Protein AF-A0AAD5SP44-F1 (afdb_monomer)

Solvent-accessible surface area (backbone atoms only — not comparable to full-atom values): 22388 Å² total; per-residue (Å²): 138,87,82,92,86,87,85,91,86,82,90,82,90,82,86,81,84,78,83,86,81,85,79,84,81,89,77,92,75,90,80,82,92,75,87,80,76,86,79,78,80,74,82,72,77,82,87,86,68,22,96,90,61,62,91,84,67,74,83,79,74,79,77,85,89,74,91,79,93,66,79,70,59,55,57,52,50,52,51,50,52,52,50,51,53,51,52,49,45,44,52,54,20,52,53,48,51,53,56,51,48,50,52,34,49,51,52,49,49,37,34,76,73,71,67,45,82,73,50,58,70,56,50,51,47,36,55,48,50,54,51,26,56,61,31,42,52,63,47,53,52,42,53,73,77,42,62,86,47,50,72,58,44,64,70,77,41,64,81,51,53,30,70,69,51,56,52,74,67,55,54,49,51,41,49,54,54,8,47,53,44,34,47,55,50,5,42,46,45,64,75,44,29,62,84,76,74,37,92,60,64,63,75,49,55,71,37,59,72,50,49,51,56,43,34,70,37,63,70,58,29,48,61,33,25,79,85,61,56,49,54,68,56,43,33,51,51,22,35,34,55,50,45,70,61,76,78,56,50,74,67,36,47,52,60,51,52,53,50,53,53,51,50,57,52,48,50,56,35,41,71,72,68,42,73,88,77,53,50,75,57,45,46,48,52,54,32,41,74,60,43,40,81,64,93,86,52,52,74,67,52,51,49,51,54,50,47,55,57,50,48,47,56,53,49,29,59,74,72,72,46,72,71,36,66,43,48,57,46,45,32,35,32,43,53,41,10,61,52,53,69,74,50,72,82,78,73,82,76,78,78,77,83,81,79,83,84,77,90,81,83,89,79,87,90,134

InterPro domains:
  IPR033122 LETM1-like, ribosome-binding domain [PF07766] (222-319)
  IPR033122 LETM1-like, ribosome-binding domain [PS51758] (148-352)
  IPR044202 LETM1/MDM38-like [PTHR14009] (66-351)

Foldseek 3Di:
DDDDDDDDDDDDDDDDDDDDDDDDDDDDDDDDDDDDDDDDDPDDDDPDAFLLDDDDLPVPPPDDDDDDDDDDVVVVVVVVVVVVSLVVLQVVLVVVLVVLVVVLVVLVCCCVPVVDDDALSSLSSNLLSVVQVVLVVVVVVCCVPPVPCVVVCVVPPVQSHRSSSDDPVRVVVLLVQLLVLLQVLLQCCQVCVVVLVHPDHLVLLLDLVSLQVQLVPPVSQVCLALVNDDLVRLLSVCSNLSHDRDDGSVVSSVRVVSLLVSLVVSLVNCVVVDPVPDDPNNLVVNCSSQSADDPPDDSVRSNVVVVSLSVSVVVCVVVVGDRHSSSSSSNRSNVSNVVSVVDDDPPPPPPDDDDDDDDDDDDDDD

Radius of gyration: 28.93 Å; Cα contacts (8 Å, |Δi|>4): 263; chains: 1; bounding box: 85×121×51 Å

pLDDT: mean 73.57, std 23.69, range [25.83, 95.81]

Secondary structure (DSSP, 8-state):
-----------------------PPPP----------------PPPS--BTTB-SSSGGGSSS-------TTHHHHHHHHHHHHHHHHHHHHHHHHHHHHHHHHHHHHHHHHHS-----HHHHHHHHHHHHHHHHHHHHHHHHHH-GGGHHHHHHH-GGGS-GGG--HHHHHHHHHHHHHHHHHHHHHHHH-GGGGT--S-GGGGG-HHHHHHHHHSHHHHHHTSTTT--HHHHHHHHHHTT----S-HHHHHHHHHHHHHHHHHHHHHHHHH-GGG--HHHHHHHHHHHT---SS--HHHHHHHHHHHHHHHHHHHHHT----HHHHHHHHHHHHHHHHHH-----------PPP--PPP-----

Nearest PDB structures (foldseek):
  3skq-assembly1_A  TM=6.709E-01  e=8.359E-04  Saccharomyces cerevisiae
  8hpo-assembly1_B  TM=1.261E-01  e=9.298E+00  Saccharomyces cerevisiae S288C
  7e40-assembly2_D  TM=1.391E-01  e=8.898E+00  Oryza sativa Japonica Group

Organism: NCBI:txid64517

Sequence (366 aa):
MPILRLPSRGVSSNTVVFPSLFLPKHNQLRLSPACITPIRHATSPPSGENPLARPGFSKLVKEGTSSDGTGTTSKISSYIEKAKATMKQYYDGAFLLKEEGKVAKNLKFKSDYEGYELTRKEYMLIERNKEDKRRLYPFFALLIILPESIPIVLLKAPGMIPSTMQSTADVEKRWAAARKTRLELGKQIVADPSKYGLHASPESFLKSSFLFSLSRDQSTAKNFSLDSLSSTQLKTINQYLGLWRFGPAGMLRKPLKNHLEVVRGDDKFLVREGIESLSLTDLRAACEARGITTAESSTEQLKADLQEWLDIGVQAKKEGVEVPEGLMLLTAAVRVGLRGGMAEPVKEEVSHPEEGQVAEPIAATA

Mean predicted aligned error: 14.64 Å

Structure (mmCIF, N/CA/C/O backbone):
data_AF-A0AAD5SP44-F1
#
_entry.id   AF-A0AAD5SP44-F1
#
loop_
_atom_site.group_PDB
_atom_site.id
_atom_site.type_symbol
_atom_site.label_atom_id
_atom_site.label_alt_id
_atom_site.label_comp_id
_atom_site.label_asym_id
_atom_site.label_entity_id
_atom_site.label_seq_id
_atom_site.pdbx_PDB_ins_code
_atom_site.Cartn_x
_atom_site.Cartn_y
_atom_site.Cartn_z
_atom_site.occupancy
_atom_site.B_iso_or_equiv
_atom_site.auth_seq_id
_atom_site.auth_comp_id
_atom_site.auth_asym_id
_atom_site.auth_atom_id
_atom_site.pdbx_PDB_model_num
ATOM 1 N N . MET A 1 1 ? 52.122 -48.164 5.356 1.00 37.34 1 MET A N 1
ATOM 2 C CA . MET A 1 1 ? 52.359 -48.246 6.818 1.00 37.34 1 MET A CA 1
ATOM 3 C C . MET A 1 1 ? 52.982 -46.934 7.271 1.00 37.34 1 MET A C 1
ATOM 5 O O . MET A 1 1 ? 53.724 -46.402 6.453 1.00 37.34 1 MET A O 1
ATOM 9 N N . PRO A 1 2 ? 52.738 -46.420 8.495 1.00 51.53 2 PRO A N 1
ATOM 10 C CA . PRO A 1 2 ? 52.149 -47.084 9.676 1.00 51.53 2 PRO A CA 1
ATOM 11 C C . PRO A 1 2 ? 50.948 -46.292 10.294 1.00 51.53 2 PRO A C 1
ATOM 13 O O . PRO A 1 2 ? 50.686 -45.192 9.835 1.00 51.53 2 PRO A O 1
ATOM 16 N N . ILE A 1 3 ? 50.148 -46.675 11.307 1.00 37.78 3 ILE A N 1
ATOM 17 C CA . ILE A 1 3 ? 49.823 -47.891 12.093 1.00 37.78 3 ILE A CA 1
ATOM 18 C C . ILE A 1 3 ? 48.681 -47.499 13.084 1.00 37.78 3 ILE A C 1
ATOM 20 O O . ILE A 1 3 ? 48.797 -46.456 13.714 1.00 37.78 3 ILE A O 1
ATOM 24 N N . LEU A 1 4 ? 47.657 -48.370 13.228 1.00 35.38 4 LEU A N 1
ATOM 25 C CA . LEU A 1 4 ? 46.791 -48.720 14.403 1.00 35.38 4 LEU A CA 1
ATOM 26 C C . LEU A 1 4 ? 46.001 -47.610 15.170 1.00 35.38 4 LEU A C 1
ATOM 28 O O . LEU A 1 4 ? 46.517 -46.535 15.414 1.00 35.38 4 LEU A O 1
ATOM 32 N N . ARG A 1 5 ? 44.753 -47.779 15.662 1.00 32.28 5 ARG A N 1
ATOM 33 C CA . ARG A 1 5 ? 44.121 -48.871 16.452 1.00 32.28 5 ARG A CA 1
ATOM 34 C C . ARG A 1 5 ? 42.565 -48.816 16.418 1.00 32.28 5 ARG A C 1
ATOM 36 O O . ARG A 1 5 ? 41.988 -47.737 16.448 1.00 32.28 5 ARG A O 1
ATOM 43 N N . LEU A 1 6 ? 41.918 -49.988 16.476 1.00 37.69 6 LEU A N 1
ATOM 44 C CA . LEU A 1 6 ? 40.527 -50.271 16.936 1.00 37.69 6 LEU A CA 1
ATOM 45 C C . LEU A 1 6 ? 40.506 -50.402 18.498 1.00 37.69 6 LEU A C 1
ATOM 47 O O . LEU A 1 6 ? 41.619 -50.540 19.017 1.00 37.69 6 LEU A O 1
ATOM 51 N N . PRO A 1 7 ? 39.379 -50.430 19.286 1.00 44.50 7 PRO A N 1
ATOM 52 C CA . PRO A 1 7 ? 38.121 -51.160 19.001 1.00 44.50 7 PRO A CA 1
ATOM 53 C C . PRO A 1 7 ? 36.758 -50.686 19.613 1.00 44.50 7 PRO A C 1
ATOM 55 O O . PRO A 1 7 ? 36.668 -49.886 20.535 1.00 44.50 7 PRO A O 1
ATOM 58 N N . SER A 1 8 ? 35.697 -51.308 19.072 1.00 35.88 8 SER A N 1
ATOM 59 C CA . SER A 1 8 ? 34.378 -51.736 19.608 1.00 35.88 8 SER A CA 1
ATOM 60 C C . SER A 1 8 ? 33.932 -51.432 21.058 1.00 35.88 8 SER A C 1
ATOM 62 O O . SER A 1 8 ? 34.565 -51.878 22.010 1.00 35.88 8 SER A O 1
ATOM 64 N N . ARG A 1 9 ? 32.697 -50.903 21.173 1.00 35.16 9 ARG A N 1
ATOM 65 C CA . ARG A 1 9 ? 31.585 -51.187 22.132 1.00 35.16 9 ARG A CA 1
ATOM 66 C C . ARG A 1 9 ? 30.331 -50.517 21.517 1.00 35.16 9 ARG A C 1
ATOM 68 O O . ARG A 1 9 ? 30.470 -49.418 21.008 1.00 35.16 9 ARG A O 1
ATOM 75 N N . GLY A 1 10 ? 29.101 -51.020 21.443 1.00 32.41 10 GLY A N 1
ATOM 76 C CA . GLY A 1 10 ? 28.395 -52.150 22.035 1.00 32.41 10 GLY A CA 1
ATOM 77 C C . GLY A 1 10 ? 26.957 -51.691 22.365 1.00 32.41 10 GLY A C 1
ATOM 78 O O . GLY A 1 10 ? 26.804 -50.832 23.219 1.00 32.41 10 GLY A O 1
ATOM 79 N N . VAL A 1 11 ? 25.955 -52.310 21.717 1.00 35.59 11 VAL A N 1
ATOM 80 C CA . VAL A 1 11 ? 24.557 -52.539 22.178 1.00 35.59 11 VAL A CA 1
ATOM 81 C C . VAL A 1 11 ? 23.571 -51.348 22.246 1.00 35.59 11 VAL A C 1
ATOM 83 O O . VAL A 1 11 ? 23.644 -50.513 23.135 1.00 35.59 11 VAL A O 1
ATOM 86 N N . SER A 1 12 ? 22.546 -51.335 21.379 1.00 34.50 12 SER A N 1
ATOM 87 C CA . SER A 1 12 ? 21.161 -51.746 21.718 1.00 34.50 12 SER A CA 1
ATOM 88 C C . SER A 1 12 ? 20.136 -51.218 20.707 1.00 34.50 12 SER A C 1
ATOM 90 O O . SER A 1 12 ? 20.097 -50.033 20.387 1.00 34.50 12 SER A O 1
ATOM 92 N N . SER A 1 13 ? 19.267 -52.120 20.265 1.00 40.53 13 SER A N 1
ATOM 93 C CA . SER A 1 13 ? 18.072 -51.906 19.453 1.00 40.53 13 SER A CA 1
ATOM 94 C C . SER A 1 13 ? 17.083 -50.913 20.073 1.00 40.53 13 SER A C 1
ATOM 96 O O . SER A 1 13 ? 16.891 -50.926 21.286 1.00 40.53 13 SER A O 1
ATOM 98 N N . ASN A 1 14 ? 16.404 -50.129 19.226 1.00 35.62 14 ASN A N 1
ATOM 99 C CA 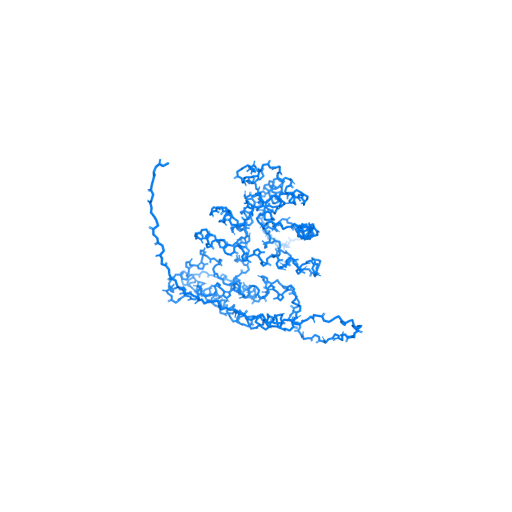. ASN A 1 14 ? 14.957 -49.888 19.308 1.00 35.62 14 ASN A CA 1
ATOM 100 C C . ASN A 1 14 ? 14.461 -49.175 18.041 1.00 35.62 14 ASN A C 1
ATOM 102 O O . ASN A 1 14 ? 14.505 -47.954 17.910 1.00 35.62 14 ASN A O 1
ATOM 106 N N . THR A 1 15 ? 13.978 -49.978 17.096 1.00 37.75 15 THR A N 1
ATOM 107 C CA . THR A 1 15 ? 13.208 -49.536 15.934 1.00 37.75 15 THR A CA 1
ATOM 108 C C . THR A 1 15 ? 11.759 -49.351 16.378 1.00 37.75 15 THR A C 1
ATOM 110 O O . THR A 1 15 ? 11.044 -50.330 16.572 1.00 37.75 15 THR A O 1
ATOM 113 N N . VAL A 1 16 ? 11.318 -48.105 16.556 1.00 39.31 16 VAL A N 1
ATOM 114 C CA . VAL A 1 16 ? 9.893 -47.794 16.736 1.00 39.31 16 VAL A CA 1
ATOM 115 C C . VAL A 1 16 ? 9.306 -47.482 15.366 1.00 39.31 16 VAL A C 1
ATOM 117 O O . VAL A 1 16 ? 9.530 -46.420 14.789 1.00 39.31 16 VAL A O 1
ATOM 120 N N . VAL A 1 17 ? 8.582 -48.465 14.841 1.00 37.62 17 VAL A N 1
ATOM 121 C CA . VAL A 1 17 ? 7.709 -48.358 13.673 1.00 37.62 17 VAL A CA 1
ATOM 122 C C . VAL A 1 17 ? 6.482 -47.542 14.085 1.00 37.62 17 VAL A C 1
ATOM 124 O O . VAL A 1 17 ? 5.715 -47.979 14.940 1.00 37.62 17 VAL A O 1
ATOM 127 N N . PHE A 1 18 ? 6.288 -46.363 13.491 1.00 35.69 18 PHE A N 1
ATOM 128 C CA . PHE A 1 18 ? 5.024 -45.629 13.596 1.00 35.69 18 PHE A CA 1
ATOM 129 C C . PHE A 1 18 ? 4.083 -46.051 12.454 1.00 35.69 18 PHE A C 1
ATOM 131 O O . PHE A 1 18 ? 4.506 -46.049 11.295 1.00 35.69 18 PHE A O 1
ATOM 138 N N . PRO A 1 19 ? 2.825 -46.426 12.750 1.00 33.94 19 PRO A N 1
ATOM 139 C CA . PRO A 1 19 ? 1.892 -46.942 11.760 1.00 33.94 19 PRO A CA 1
ATOM 140 C C . PRO A 1 19 ? 1.299 -45.827 10.891 1.00 33.94 19 PRO A C 1
ATOM 142 O O . PRO A 1 19 ? 0.823 -44.797 11.369 1.00 33.94 19 PRO A O 1
ATOM 145 N N . SER A 1 20 ? 1.300 -46.092 9.590 1.00 34.00 20 SER A N 1
ATOM 146 C CA . SER A 1 20 ? 0.630 -45.358 8.526 1.00 34.00 20 SER A CA 1
ATOM 147 C C . SER A 1 20 ? -0.892 -45.416 8.693 1.00 34.00 20 SER A C 1
ATOM 149 O O . SER A 1 20 ? -1.532 -46.428 8.405 1.00 34.00 20 SER A O 1
ATOM 151 N N . LEU A 1 21 ? -1.490 -44.305 9.129 1.00 34.94 21 LEU A N 1
ATOM 152 C CA . LEU A 1 21 ? -2.938 -44.120 9.091 1.00 34.94 21 LEU A CA 1
ATOM 153 C C . LEU A 1 21 ? -3.387 -43.738 7.676 1.00 34.94 21 LEU A C 1
ATOM 155 O O . LEU A 1 21 ? -3.136 -42.647 7.170 1.00 34.94 21 LEU A O 1
ATOM 159 N N . PHE A 1 22 ? -4.039 -44.724 7.069 1.00 31.59 22 PHE A N 1
ATOM 160 C CA . PHE A 1 22 ? -4.883 -44.705 5.882 1.00 31.59 22 PHE A CA 1
ATOM 161 C C . PHE A 1 22 ? -5.710 -43.413 5.717 1.00 31.59 22 PHE A C 1
ATOM 163 O O . PHE A 1 22 ? -6.574 -43.110 6.536 1.00 31.59 22 PHE A O 1
ATOM 170 N N . LEU A 1 23 ? -5.529 -42.728 4.586 1.00 37.31 23 LEU A N 1
ATOM 171 C CA . LEU A 1 23 ? -6.499 -41.787 4.015 1.00 37.31 23 LEU A CA 1
ATOM 172 C C . LEU A 1 23 ? -7.188 -42.475 2.820 1.00 37.31 23 LEU A C 1
ATOM 174 O O . LEU A 1 23 ? -6.489 -42.934 1.910 1.00 37.31 23 LEU A O 1
ATOM 178 N N . PRO A 1 24 ? -8.529 -42.605 2.803 1.00 36.19 24 PRO A N 1
ATOM 179 C CA . PRO A 1 24 ? -9.237 -43.297 1.735 1.00 36.19 24 PRO A CA 1
ATOM 180 C C . PRO A 1 24 ? -9.433 -42.422 0.489 1.00 36.19 24 PRO A C 1
ATOM 182 O O . PRO A 1 24 ? -9.570 -41.203 0.540 1.00 36.19 24 PRO A O 1
ATOM 185 N N . LYS A 1 25 ? -9.446 -43.125 -0.645 1.00 33.31 25 LYS A N 1
ATOM 186 C CA . LYS A 1 25 ? -9.539 -42.658 -2.030 1.00 33.31 25 LYS A CA 1
ATOM 187 C C . LYS A 1 25 ? -10.771 -41.780 -2.289 1.00 33.31 25 LYS A C 1
ATOM 189 O O . LYS A 1 25 ? -11.890 -42.161 -1.954 1.00 33.31 25 LYS A O 1
ATOM 194 N N . HIS A 1 26 ? -10.563 -40.667 -2.995 1.00 36.56 26 HIS A N 1
ATOM 195 C CA . HIS A 1 26 ? -11.632 -39.881 -3.609 1.00 36.56 26 HIS A CA 1
ATOM 196 C C . HIS A 1 26 ? -12.367 -40.716 -4.664 1.00 36.56 26 HIS A C 1
ATOM 198 O O . HIS A 1 26 ? -11.784 -41.136 -5.664 1.00 36.56 26 HIS A O 1
ATOM 204 N N . ASN A 1 27 ? -13.656 -40.943 -4.416 1.00 33.41 27 ASN A N 1
ATOM 205 C CA . ASN A 1 27 ? -14.591 -41.532 -5.357 1.00 33.41 27 ASN A CA 1
ATOM 206 C C . ASN A 1 27 ? -15.193 -40.418 -6.224 1.00 33.41 27 ASN A C 1
ATOM 208 O O . ASN A 1 27 ? -15.677 -39.408 -5.712 1.00 33.41 27 ASN A O 1
ATOM 212 N N . GLN A 1 28 ? -15.127 -40.606 -7.538 1.00 40.31 28 GLN A N 1
ATOM 213 C CA . GLN A 1 28 ? -15.730 -39.743 -8.546 1.00 40.31 28 GLN A CA 1
ATOM 214 C C . GLN A 1 28 ? -17.248 -39.949 -8.544 1.00 40.31 28 GLN A C 1
ATOM 216 O O . GLN A 1 28 ? -17.720 -41.019 -8.919 1.00 40.31 28 GLN A O 1
ATOM 221 N N . LEU A 1 29 ? -18.015 -38.918 -8.192 1.00 31.47 29 LEU A N 1
ATOM 222 C CA . LEU A 1 29 ? -19.441 -38.846 -8.509 1.00 31.47 29 LEU A CA 1
ATOM 223 C C . LEU A 1 29 ? -19.744 -37.484 -9.137 1.00 31.47 29 LEU A C 1
ATOM 225 O O . LEU A 1 29 ? -19.805 -36.458 -8.464 1.00 31.47 29 LEU A O 1
ATOM 229 N N . ARG A 1 30 ? -19.934 -37.503 -10.461 1.00 33.75 30 ARG A N 1
ATOM 230 C CA . ARG A 1 30 ? -20.698 -36.485 -11.188 1.00 33.75 30 ARG A CA 1
ATOM 231 C C . ARG A 1 30 ? -22.150 -36.562 -10.729 1.00 33.75 30 ARG A C 1
ATOM 233 O O . ARG A 1 30 ? -22.711 -37.644 -10.836 1.00 33.75 30 ARG A O 1
ATOM 240 N N . LEU A 1 31 ? -22.768 -35.436 -10.373 1.00 30.53 31 LEU A N 1
ATOM 241 C CA . LEU A 1 31 ? -24.205 -35.196 -10.550 1.00 30.53 31 LEU A CA 1
ATOM 242 C C . LEU A 1 31 ? -24.461 -33.696 -10.811 1.00 30.53 31 LEU A C 1
ATOM 244 O O . LEU A 1 31 ? -23.726 -32.831 -10.346 1.00 30.53 31 LEU A O 1
ATOM 248 N N . SER A 1 32 ? -25.466 -33.469 -11.655 1.00 27.16 32 SER A N 1
ATOM 249 C CA . SER A 1 32 ? -25.836 -32.285 -12.451 1.00 27.16 32 SER A CA 1
ATOM 250 C C . SER A 1 32 ? -26.440 -31.099 -11.653 1.00 27.16 32 SER A C 1
ATOM 252 O O . SER A 1 32 ? -26.619 -31.217 -10.442 1.00 27.16 32 SER A O 1
ATOM 254 N N . PRO A 1 33 ? -26.765 -29.953 -12.300 1.00 38.34 33 PRO A N 1
ATOM 255 C CA . PRO A 1 33 ? -26.969 -28.668 -11.640 1.00 38.34 33 PRO A CA 1
ATOM 256 C C . PRO A 1 33 ? -28.368 -28.557 -11.025 1.00 38.34 33 PRO A C 1
ATOM 258 O O . PRO A 1 33 ? -29.376 -28.668 -11.720 1.00 38.34 33 PRO A O 1
ATOM 261 N N . ALA A 1 34 ? -28.429 -28.271 -9.727 1.00 25.83 34 ALA A N 1
ATOM 262 C CA . ALA A 1 34 ? -29.662 -27.913 -9.042 1.00 25.83 34 ALA A CA 1
ATOM 263 C C . ALA A 1 34 ? -29.568 -26.468 -8.538 1.00 25.83 34 ALA A C 1
ATOM 265 O O . ALA A 1 34 ? -28.842 -26.161 -7.598 1.00 25.83 34 ALA A O 1
ATOM 266 N N . CYS A 1 35 ? -30.284 -25.601 -9.254 1.00 29.69 35 CYS A N 1
ATOM 267 C CA . CYS A 1 35 ? -30.943 -24.371 -8.818 1.00 29.69 35 CYS A CA 1
ATOM 268 C C . CYS A 1 35 ? -30.523 -23.822 -7.437 1.00 29.69 35 CYS A C 1
ATOM 270 O O . CYS A 1 35 ? -31.087 -24.199 -6.411 1.00 29.69 35 CYS A O 1
ATOM 272 N N . ILE A 1 36 ? -29.587 -22.869 -7.422 1.00 30.78 36 ILE A N 1
ATOM 273 C CA . ILE A 1 36 ? -29.416 -21.958 -6.286 1.00 30.78 36 ILE A CA 1
ATOM 274 C C . ILE A 1 36 ? -30.269 -20.726 -6.584 1.00 30.78 36 ILE A C 1
ATOM 276 O O . ILE A 1 36 ? -29.932 -19.892 -7.423 1.00 30.78 36 ILE A O 1
ATOM 280 N N . THR A 1 37 ? -31.412 -20.636 -5.915 1.00 26.98 37 THR A N 1
ATOM 281 C CA . THR A 1 37 ? -32.231 -19.422 -5.850 1.00 26.98 37 THR A CA 1
ATOM 282 C C . THR A 1 37 ? -31.440 -18.277 -5.206 1.00 26.98 37 THR A C 1
ATOM 284 O O . THR A 1 37 ? -30.795 -18.508 -4.178 1.00 26.98 37 THR A O 1
ATOM 287 N N . PRO A 1 38 ? -31.519 -17.035 -5.718 1.00 29.97 38 PRO A N 1
ATOM 288 C CA . PRO A 1 38 ? -30.890 -15.894 -5.072 1.00 29.97 38 PRO A CA 1
ATOM 289 C C . PRO A 1 38 ? -31.684 -15.541 -3.810 1.00 29.97 38 PRO A C 1
ATOM 291 O O . PRO A 1 38 ? -32.845 -15.129 -3.876 1.00 29.97 38 PRO A O 1
ATOM 294 N N . ILE A 1 39 ? -31.072 -15.715 -2.639 1.00 30.48 39 ILE A N 1
ATOM 295 C CA . ILE A 1 39 ? -31.650 -15.223 -1.389 1.00 30.48 39 ILE A CA 1
ATOM 296 C C . ILE A 1 39 ? -31.531 -13.698 -1.382 1.00 30.48 39 ILE A C 1
ATOM 298 O O . ILE A 1 39 ? -30.452 -13.131 -1.547 1.00 30.48 39 ILE A O 1
ATOM 302 N N . ARG A 1 40 ? -32.693 -13.060 -1.210 1.00 25.97 40 ARG A N 1
ATOM 303 C CA . ARG A 1 40 ? -32.902 -11.616 -1.114 1.00 25.97 40 ARG A CA 1
ATOM 304 C C . ARG A 1 40 ? -31.901 -10.959 -0.167 1.00 25.97 40 ARG A C 1
ATOM 306 O O . ARG A 1 40 ? -31.740 -11.371 0.978 1.00 25.97 40 ARG A O 1
ATOM 313 N N . HIS A 1 41 ? -31.316 -9.888 -0.687 1.00 29.00 41 HIS A N 1
ATOM 314 C CA . HIS A 1 41 ? -30.523 -8.863 -0.027 1.00 29.00 41 HIS A CA 1
ATOM 315 C C . HIS A 1 41 ? -30.828 -8.697 1.469 1.00 29.00 41 HIS A C 1
ATOM 317 O O . HIS A 1 41 ? -31.841 -8.114 1.854 1.00 29.00 41 HIS A O 1
ATOM 323 N N . ALA A 1 42 ? -29.884 -9.123 2.310 1.00 26.45 42 ALA A N 1
ATOM 324 C CA . ALA A 1 42 ? -29.640 -8.412 3.552 1.00 26.45 42 ALA A CA 1
ATOM 325 C C . ALA A 1 42 ? -29.173 -7.007 3.155 1.00 26.45 42 ALA A C 1
ATOM 327 O O . ALA A 1 42 ? -28.234 -6.862 2.371 1.00 26.45 42 ALA A O 1
ATOM 328 N N . THR A 1 43 ? -29.894 -5.995 3.628 1.00 27.00 43 THR A N 1
ATOM 329 C CA . THR A 1 43 ? -29.641 -4.567 3.421 1.00 27.00 43 THR A CA 1
ATOM 330 C C . THR A 1 43 ? -28.151 -4.256 3.397 1.00 27.00 43 THR A C 1
ATOM 332 O O . THR A 1 43 ? -27.463 -4.317 4.416 1.00 27.00 43 THR A O 1
ATOM 335 N N . SER A 1 44 ? -27.671 -3.923 2.202 1.00 26.61 44 SER A N 1
ATOM 336 C CA . SER A 1 44 ? -26.362 -3.338 1.979 1.00 26.61 44 SER A CA 1
ATOM 337 C C . SER A 1 44 ? -26.241 -2.050 2.800 1.00 26.61 44 SER A C 1
ATOM 339 O O . SER A 1 44 ? -27.148 -1.214 2.719 1.00 26.61 44 SER A O 1
ATOM 341 N N . PRO A 1 45 ? -25.138 -1.817 3.531 1.00 30.75 45 PRO A N 1
ATOM 342 C CA . PRO A 1 45 ? -24.805 -0.461 3.945 1.00 30.75 45 PRO A CA 1
ATOM 343 C C . PRO A 1 45 ? -24.610 0.398 2.677 1.00 30.75 45 PRO A C 1
ATOM 345 O O . PRO A 1 45 ? -24.184 -0.134 1.644 1.00 30.75 45 PRO A O 1
ATOM 348 N N . PRO A 1 46 ? -24.962 1.694 2.710 1.00 27.58 46 PRO A N 1
ATOM 349 C CA . PRO A 1 46 ? -25.189 2.500 1.515 1.00 27.58 46 PRO A CA 1
ATOM 350 C C . PRO A 1 46 ? -24.011 2.467 0.536 1.00 27.58 46 PRO A C 1
ATOM 352 O O . PRO A 1 46 ? -22.842 2.656 0.879 1.00 27.58 46 PRO A O 1
ATOM 355 N N . SER A 1 47 ? -24.341 2.206 -0.725 1.00 34.09 47 SER A N 1
ATOM 356 C CA . SER A 1 47 ? -23.487 2.400 -1.890 1.00 34.09 47 SER A CA 1
ATOM 357 C C . SER A 1 47 ? -23.006 3.852 -1.962 1.00 34.09 47 SER A C 1
ATOM 359 O O . SER A 1 47 ? -23.834 4.755 -1.895 1.00 34.09 47 SER A O 1
ATOM 361 N N . GLY A 1 48 ? -21.700 4.082 -2.160 1.00 28.48 48 GLY A N 1
ATOM 362 C CA . GLY A 1 48 ? -21.237 5.399 -2.622 1.00 28.48 48 GLY A CA 1
ATOM 363 C C . GLY A 1 48 ? -19.892 5.940 -2.139 1.00 28.48 48 GLY A C 1
ATOM 364 O O . GLY A 1 48 ? -19.563 7.057 -2.507 1.00 28.48 48 GLY A O 1
ATOM 365 N N . GLU A 1 49 ? -19.114 5.246 -1.308 1.00 27.08 49 GLU A N 1
ATOM 366 C CA . GLU A 1 49 ? -18.006 5.927 -0.619 1.00 27.08 49 GLU A CA 1
ATOM 367 C C . GLU A 1 49 ? -16.695 5.082 -0.556 1.00 27.08 49 GLU A C 1
ATOM 369 O O . GLU A 1 49 ? -16.685 3.871 -0.789 1.00 27.08 49 GLU A O 1
ATOM 374 N N . ASN A 1 50 ? -15.554 5.703 -0.268 1.00 37.78 50 ASN A N 1
ATOM 375 C CA . ASN A 1 50 ? -14.207 5.116 -0.368 1.00 37.78 50 ASN A CA 1
ATOM 376 C C . ASN A 1 50 ? -13.865 4.134 0.781 1.00 37.78 50 ASN A C 1
ATOM 378 O O . ASN A 1 50 ? -13.950 4.556 1.930 1.00 37.78 50 ASN A O 1
ATOM 382 N N . PRO A 1 51 ? -13.366 2.895 0.579 1.00 40.59 51 PRO A N 1
ATOM 383 C CA . PRO A 1 51 ? -12.891 2.047 1.677 1.00 40.59 51 PRO A CA 1
ATOM 384 C C . PRO A 1 51 ? -11.666 2.625 2.415 1.00 40.59 51 PRO A C 1
ATOM 386 O O . PRO A 1 51 ? -11.305 2.111 3.469 1.00 40.59 51 PRO A O 1
ATOM 389 N N . LEU A 1 52 ? -11.054 3.708 1.924 1.00 39.66 52 LEU A N 1
ATOM 390 C CA . LEU A 1 52 ? -10.045 4.494 2.649 1.00 39.66 52 LEU A CA 1
ATOM 391 C C . LEU A 1 52 ? -10.537 5.873 3.129 1.00 39.66 52 LEU A C 1
ATOM 393 O O . LEU A 1 52 ? -9.799 6.562 3.822 1.00 39.66 52 LEU A O 1
ATOM 397 N N . ALA A 1 53 ? -11.765 6.281 2.795 1.00 41.69 53 ALA A N 1
ATOM 398 C CA . ALA A 1 53 ? -12.366 7.546 3.235 1.00 41.69 53 ALA A CA 1
ATOM 399 C C . ALA A 1 53 ? -13.896 7.554 3.009 1.00 41.69 53 ALA A C 1
ATOM 401 O O . ALA A 1 53 ? -14.384 8.143 2.041 1.00 41.69 53 ALA A O 1
ATOM 402 N N . ARG A 1 54 ? -14.683 6.892 3.865 1.00 41.31 54 ARG A N 1
ATOM 403 C CA . ARG A 1 54 ? -16.150 7.067 3.851 1.00 41.31 54 ARG A CA 1
ATOM 404 C C . ARG A 1 54 ? -16.575 8.222 4.779 1.00 41.31 54 ARG A C 1
ATOM 406 O O . ARG A 1 54 ? -15.875 8.500 5.751 1.00 41.31 54 ARG A O 1
ATOM 413 N N . PRO A 1 55 ? -17.660 8.946 4.454 1.00 33.50 55 PRO A N 1
ATOM 414 C CA . PRO A 1 55 ? -18.025 10.268 4.912 1.00 33.50 55 PRO A CA 1
ATOM 415 C C . PRO A 1 55 ? -18.763 10.166 6.235 1.00 33.50 55 PRO A C 1
ATOM 417 O O . PRO A 1 55 ? -19.723 9.425 6.412 1.00 33.50 55 PRO A O 1
ATOM 420 N N . GLY A 1 56 ? -18.308 10.983 7.165 1.00 32.25 56 GLY A N 1
ATOM 421 C CA . GLY A 1 56 ? -18.947 11.115 8.464 1.00 32.25 56 GLY A CA 1
ATOM 422 C C . GLY A 1 56 ? -18.277 12.119 9.385 1.00 32.25 56 GLY A C 1
ATOM 423 O O . GLY A 1 56 ? -18.733 12.273 10.506 1.00 32.25 56 GLY A O 1
ATOM 424 N N . PHE A 1 57 ? -17.227 12.819 8.940 1.00 39.41 57 PHE 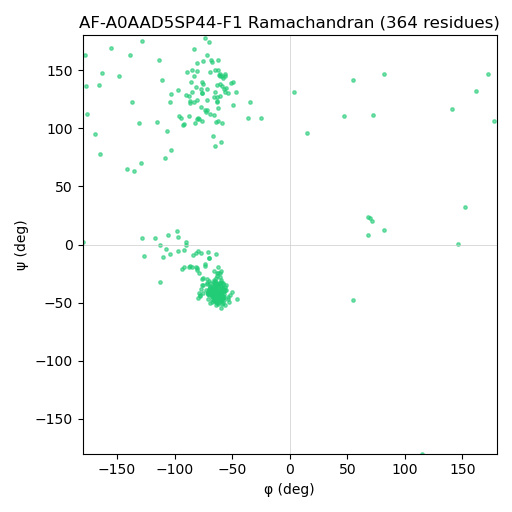A N 1
ATOM 425 C CA . PHE A 1 57 ? -16.566 13.835 9.767 1.00 39.41 57 PHE A CA 1
ATOM 426 C C . PHE A 1 57 ? -16.426 15.211 9.106 1.00 39.41 57 PHE A C 1
ATOM 428 O O . PHE A 1 57 ? -16.121 16.187 9.783 1.00 39.41 57 PHE A O 1
ATOM 435 N N . SER A 1 58 ? -16.711 15.340 7.804 1.00 33.88 58 SER A N 1
ATOM 436 C CA . SER A 1 58 ? -16.633 16.630 7.100 1.00 33.88 58 SER A CA 1
ATOM 437 C C . SER A 1 58 ? -17.778 17.592 7.440 1.00 33.88 58 SER A C 1
ATOM 439 O O . SER A 1 58 ? -17.647 18.790 7.203 1.00 33.88 58 SER A O 1
ATOM 441 N N . LYS A 1 59 ? -18.885 17.108 8.025 1.00 29.09 59 LYS A N 1
ATOM 442 C CA . LYS A 1 59 ? -20.036 17.957 8.381 1.00 29.09 59 LYS A CA 1
ATOM 443 C C . LYS A 1 59 ? -19.844 18.811 9.641 1.00 29.09 59 LYS A C 1
ATOM 445 O O . LYS A 1 59 ? -20.683 19.660 9.885 1.00 29.09 59 LYS A O 1
ATOM 450 N N . LEU A 1 60 ? -18.759 18.647 10.404 1.00 34.16 60 LEU A N 1
ATOM 451 C CA . LEU A 1 60 ? -18.519 19.438 11.625 1.00 34.16 60 LEU A CA 1
ATOM 452 C C . LEU A 1 60 ? -17.437 20.523 11.484 1.00 34.16 60 LEU A C 1
ATOM 454 O O . LEU A 1 60 ? -17.067 21.133 12.479 1.00 34.16 60 LEU A O 1
ATOM 458 N N . VAL A 1 61 ? -16.926 20.784 10.274 1.00 37.84 61 VAL A N 1
ATOM 459 C CA . VAL A 1 61 ? -15.873 21.804 10.048 1.00 37.84 61 VAL A CA 1
ATOM 460 C C . VAL A 1 61 ? -16.366 23.004 9.221 1.00 37.84 61 VAL A C 1
ATOM 462 O O . VAL A 1 61 ? -15.634 23.968 9.028 1.00 37.84 61 VAL A O 1
ATOM 465 N N . LYS A 1 62 ? -17.632 23.016 8.786 1.00 31.27 62 LYS A N 1
ATOM 466 C CA . LYS A 1 62 ? -18.266 24.200 8.186 1.00 31.27 62 LYS A CA 1
ATOM 467 C C . LYS A 1 62 ? -19.290 24.802 9.140 1.00 31.27 62 LYS A C 1
ATOM 469 O O . LYS A 1 62 ? -20.476 24.625 8.929 1.00 31.27 62 LYS A O 1
ATOM 474 N N . GLU A 1 63 ? -18.810 25.473 10.176 1.00 33.44 63 GLU A N 1
ATOM 475 C CA . GLU A 1 63 ? -19.474 26.619 10.812 1.00 33.44 63 GLU A CA 1
ATOM 476 C C . GLU A 1 63 ? -18.531 27.147 11.894 1.00 33.44 63 GLU A C 1
ATOM 478 O O . GLU A 1 63 ? -18.207 26.450 12.852 1.00 33.44 63 GLU A O 1
ATOM 483 N N . GLY A 1 64 ? -18.000 28.351 11.683 1.00 32.25 64 GLY A N 1
ATOM 484 C CA . GLY A 1 64 ? -17.048 28.960 12.610 1.00 32.25 64 GLY A CA 1
ATOM 485 C C . GLY A 1 64 ? -16.062 29.944 11.986 1.00 32.25 64 GLY A C 1
ATOM 486 O O . GLY A 1 64 ? -14.932 30.037 12.452 1.00 32.25 64 GLY A O 1
ATOM 487 N N . THR A 1 65 ? -16.447 30.674 10.938 1.00 35.16 65 THR A N 1
ATOM 488 C CA . THR A 1 65 ? -15.807 31.956 10.618 1.00 35.16 65 THR A CA 1
ATOM 489 C C . THR A 1 65 ? -16.770 33.067 10.995 1.00 35.16 65 THR A C 1
ATOM 491 O O . THR A 1 65 ? -17.691 33.400 10.256 1.00 35.16 65 THR A O 1
ATOM 494 N N . SER A 1 66 ? -16.555 33.630 12.176 1.00 31.02 66 SER A N 1
ATOM 495 C CA . SER A 1 66 ? -16.970 34.988 12.503 1.00 31.02 66 SER A CA 1
ATOM 496 C C . SER A 1 66 ? -15.819 35.630 13.268 1.00 31.02 66 SER A C 1
ATOM 498 O O . SER A 1 66 ? -15.318 35.084 14.251 1.00 31.02 66 SER A O 1
ATOM 500 N N . SER A 1 67 ? -15.349 36.740 12.714 1.00 38.09 67 SER A N 1
ATOM 501 C CA . SER A 1 67 ? -14.465 37.724 13.330 1.00 38.09 67 SER A CA 1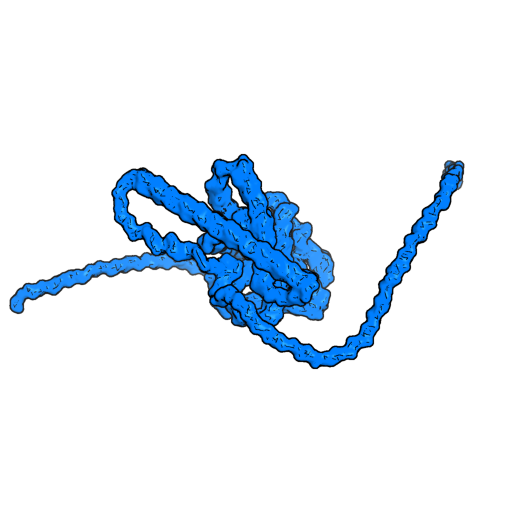
ATOM 502 C C . SER A 1 67 ? -15.010 38.172 14.689 1.00 38.09 67 SER A C 1
ATOM 504 O O . SER A 1 67 ? -16.209 38.395 14.804 1.00 38.09 67 SER A O 1
ATOM 506 N N . ASP A 1 68 ? -14.167 38.337 15.708 1.00 35.16 68 ASP A N 1
ATOM 507 C CA . ASP A 1 68 ? -13.599 39.651 16.044 1.00 35.16 68 ASP A CA 1
ATOM 508 C C . ASP A 1 68 ? -12.614 39.562 17.228 1.00 35.16 68 ASP A C 1
ATOM 510 O O . ASP A 1 68 ? -12.541 38.557 17.939 1.00 35.16 68 ASP A O 1
ATOM 514 N N . GLY A 1 69 ? -11.785 40.593 17.386 1.00 45.72 69 GLY A N 1
ATOM 515 C CA . GLY A 1 69 ? -10.622 40.613 18.276 1.00 45.72 69 GLY A CA 1
ATOM 516 C C . GLY A 1 69 ? -10.889 40.502 19.787 1.00 45.72 69 GLY A C 1
ATOM 517 O O . GLY A 1 69 ? -11.899 40.952 20.311 1.00 45.72 69 GLY A O 1
ATOM 518 N N . THR A 1 70 ? -9.921 39.914 20.504 1.00 38.81 70 THR A N 1
ATOM 519 C CA . THR A 1 70 ? -9.300 40.371 21.775 1.00 38.81 70 THR A CA 1
ATOM 520 C C . THR A 1 70 ? -8.373 39.269 22.322 1.00 38.81 70 THR A C 1
ATOM 522 O O . THR A 1 70 ? -8.536 38.079 22.051 1.00 38.81 70 THR A O 1
ATOM 525 N N . GLY A 1 71 ? -7.291 39.694 22.980 1.00 47.59 71 GLY A N 1
ATOM 526 C CA . GLY A 1 71 ? -6.047 38.944 23.172 1.00 47.59 71 GLY A CA 1
ATOM 527 C C . GLY A 1 71 ? -6.131 37.632 23.956 1.00 47.59 71 GLY A C 1
ATOM 528 O O . GLY A 1 71 ? -6.931 37.486 24.864 1.00 47.59 71 GLY A O 1
ATOM 529 N N . THR A 1 72 ? -5.225 36.710 23.605 1.00 60.31 72 THR A N 1
ATOM 530 C CA . THR A 1 72 ? -4.789 35.478 24.309 1.00 60.31 72 THR A CA 1
ATOM 531 C C . THR A 1 72 ? -5.872 34.456 24.708 1.00 60.31 72 THR A C 1
ATOM 533 O O . THR A 1 72 ? -5.725 33.281 24.377 1.00 60.31 72 THR A O 1
ATOM 536 N N . THR A 1 73 ? -6.980 34.863 25.325 1.00 58.38 73 THR A N 1
ATOM 537 C CA . THR A 1 73 ? -8.128 34.028 25.719 1.00 58.38 73 THR A CA 1
ATOM 538 C C . THR A 1 73 ? -8.870 33.449 24.510 1.00 58.38 73 THR A C 1
ATOM 540 O O . THR A 1 73 ? -9.180 32.259 24.507 1.00 58.38 73 THR A O 1
ATOM 543 N N . SER A 1 74 ? -9.051 34.229 23.437 1.00 70.19 74 SER A N 1
ATOM 544 C CA . SER A 1 74 ? -9.652 33.765 22.172 1.00 70.19 74 SER A CA 1
ATOM 545 C C . SER A 1 74 ? -8.800 32.683 21.485 1.00 70.19 74 SER A C 1
ATOM 547 O O . SER A 1 74 ? -9.308 31.653 21.036 1.00 70.19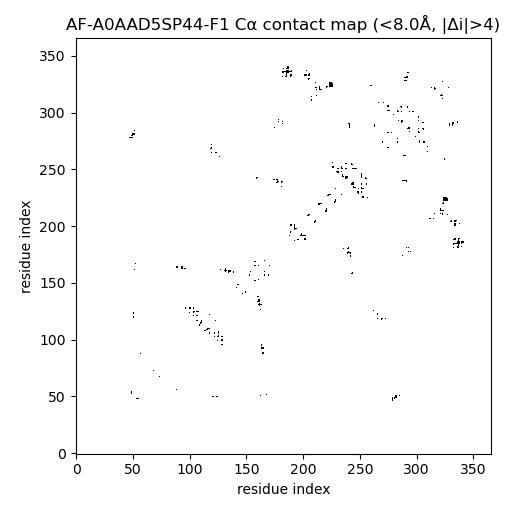 74 SER A O 1
ATOM 549 N N . LYS A 1 75 ? -7.465 32.830 21.512 1.00 81.19 75 LYS A N 1
ATOM 550 C CA . LYS A 1 75 ? -6.543 31.808 20.988 1.00 81.19 75 LYS A CA 1
ATOM 551 C C . LYS A 1 75 ? -6.620 30.524 21.815 1.00 81.19 75 LYS A C 1
ATOM 553 O O . LYS A 1 75 ? -6.780 29.458 21.227 1.00 81.19 75 LYS A O 1
ATOM 558 N N . ILE A 1 76 ? -6.565 30.612 23.148 1.00 80.81 76 ILE A N 1
ATOM 559 C CA . ILE A 1 76 ? -6.675 29.446 24.047 1.00 80.81 76 ILE A CA 1
ATOM 560 C C . ILE A 1 76 ? -8.011 28.719 23.839 1.00 80.81 76 ILE A C 1
ATOM 562 O O . ILE A 1 76 ? -8.012 27.501 23.681 1.00 80.81 76 ILE A O 1
ATOM 566 N N . SER A 1 77 ? -9.126 29.452 23.748 1.00 85.50 77 SER A N 1
ATOM 567 C CA . SER A 1 77 ? -10.442 28.880 23.441 1.00 85.50 77 SER A CA 1
ATOM 568 C C . SER A 1 77 ? -10.436 28.145 22.096 1.00 85.50 77 SER A C 1
ATOM 570 O O . SER A 1 77 ? -10.831 26.982 22.035 1.00 85.50 77 SER A O 1
ATOM 572 N N . SER A 1 78 ? -9.860 28.739 21.044 1.00 87.62 78 SER A N 1
ATOM 573 C CA . SER A 1 78 ? -9.748 28.081 19.735 1.00 87.62 78 SER A CA 1
ATOM 574 C C . SER A 1 78 ? -8.902 26.795 19.762 1.00 87.62 78 SER A C 1
ATOM 576 O O . SER A 1 78 ? -9.210 25.838 19.050 1.00 87.62 78 SER A O 1
ATOM 578 N N . TYR A 1 79 ? -7.851 26.733 20.593 1.00 83.50 79 TYR A N 1
ATOM 579 C CA . TYR A 1 79 ? -7.050 25.518 20.781 1.00 83.50 79 TYR A CA 1
ATOM 580 C C . TYR A 1 79 ? -7.817 24.445 21.557 1.00 83.50 79 TYR A C 1
ATOM 582 O O . TYR A 1 79 ? -7.745 23.274 21.190 1.00 83.50 79 TYR A O 1
ATOM 590 N N . ILE A 1 80 ? -8.574 24.834 22.586 1.00 84.75 80 ILE A N 1
ATOM 591 C CA . ILE A 1 80 ? -9.430 23.923 23.354 1.00 84.75 80 ILE A CA 1
ATOM 592 C C . ILE A 1 80 ? -10.517 23.328 22.455 1.00 84.75 80 ILE A C 1
ATOM 594 O O . ILE A 1 80 ? -10.735 22.119 22.494 1.00 84.75 80 ILE A O 1
ATOM 598 N N . GLU A 1 81 ? -11.154 24.130 21.601 1.00 87.38 81 GLU A N 1
ATOM 599 C CA . GLU A 1 81 ? -12.171 23.634 20.666 1.00 87.38 81 GLU A CA 1
ATOM 600 C C . GLU A 1 81 ? -11.574 22.677 19.623 1.00 87.38 81 GLU A C 1
ATOM 602 O O . GLU A 1 81 ? -12.114 21.593 19.392 1.00 87.38 81 GLU A O 1
ATOM 607 N N . LYS A 1 82 ? -10.388 22.982 19.079 1.00 82.94 82 LYS A N 1
ATOM 608 C CA . LYS A 1 82 ? -9.644 22.044 18.216 1.00 82.94 82 LYS A CA 1
ATOM 609 C C . LYS A 1 82 ? -9.275 20.748 18.947 1.00 82.94 82 LYS A C 1
ATOM 611 O O . LYS A 1 82 ? -9.367 19.664 18.368 1.00 82.94 82 LYS A O 1
ATOM 616 N N . ALA A 1 83 ? -8.881 20.830 20.216 1.00 79.62 83 ALA A N 1
ATOM 617 C CA . ALA A 1 83 ? -8.558 19.657 21.024 1.00 79.62 83 ALA A CA 1
ATOM 618 C C . ALA A 1 83 ? -9.804 18.796 21.295 1.00 79.62 83 ALA A C 1
ATOM 620 O O . ALA A 1 83 ? -9.765 17.583 21.108 1.00 79.62 83 ALA A O 1
ATOM 621 N N . LYS A 1 84 ? -10.943 19.402 21.648 1.00 83.62 84 LYS A N 1
ATOM 622 C CA . LYS A 1 84 ? -12.215 18.681 21.826 1.00 83.62 84 LYS A CA 1
ATOM 623 C C . LYS A 1 84 ? -12.671 18.006 20.533 1.00 83.62 84 LYS A C 1
ATOM 625 O O . LYS A 1 84 ? -13.044 16.835 20.559 1.00 83.62 84 LYS A O 1
ATOM 630 N N . ALA A 1 85 ? -12.608 18.718 19.407 1.00 82.88 85 ALA A N 1
ATOM 631 C CA . ALA A 1 85 ? -13.003 18.185 18.106 1.00 82.88 85 ALA A CA 1
ATOM 632 C C . ALA A 1 85 ? -12.135 16.989 17.688 1.00 82.88 85 ALA A C 1
ATOM 634 O O . ALA A 1 85 ? -12.663 15.960 17.266 1.00 82.88 85 ALA A O 1
ATOM 635 N N . THR A 1 86 ? -10.815 17.084 17.869 1.00 79.31 86 THR A N 1
ATOM 636 C CA . THR A 1 86 ? -9.902 15.969 17.574 1.00 79.31 86 THR A CA 1
ATOM 637 C C . THR A 1 86 ? -10.133 14.786 18.516 1.00 79.31 86 THR A C 1
ATOM 639 O O . THR A 1 86 ? -10.227 13.657 18.048 1.00 79.31 86 THR A O 1
ATOM 642 N N . MET A 1 87 ? -10.326 15.011 19.821 1.00 79.44 87 MET A N 1
ATOM 643 C CA . MET A 1 87 ? -10.655 13.939 20.774 1.00 79.44 87 MET A CA 1
ATOM 644 C C . MET A 1 87 ? -11.964 13.225 20.432 1.00 79.44 87 MET A C 1
ATOM 646 O O . MET A 1 87 ? -12.022 11.995 20.487 1.00 79.44 87 MET A O 1
ATOM 650 N N . LYS A 1 88 ? -12.995 13.973 20.022 1.00 84.56 88 LYS A N 1
ATOM 651 C CA . LYS A 1 88 ? -14.253 13.393 19.540 1.00 84.56 88 LYS A CA 1
ATOM 652 C C . LYS A 1 88 ? -14.023 12.524 18.299 1.00 84.56 88 LYS A C 1
ATOM 654 O O . LYS A 1 88 ? -14.491 11.393 18.266 1.00 84.56 88 LYS A O 1
ATOM 659 N N . GLN A 1 89 ? -13.230 13.000 17.337 1.00 81.56 89 GLN A N 1
ATOM 660 C CA . GLN A 1 89 ? -12.848 12.223 16.151 1.00 81.56 89 GLN A CA 1
ATOM 661 C C . GLN A 1 89 ? -12.160 10.901 16.509 1.00 81.56 89 GLN A C 1
ATOM 663 O O . GLN A 1 89 ? -12.479 9.862 15.930 1.00 81.56 89 GLN A O 1
ATOM 668 N N . TYR A 1 90 ? -11.250 10.911 17.485 1.00 80.50 90 TYR A N 1
ATOM 669 C CA . TYR A 1 90 ? -10.592 9.688 17.946 1.00 80.50 90 TYR A CA 1
ATOM 670 C C . TYR A 1 90 ? -11.563 8.721 18.627 1.00 80.50 90 TYR A C 1
ATOM 672 O O . TYR A 1 90 ? -11.491 7.516 18.380 1.00 80.50 90 TYR A O 1
ATOM 680 N N . TYR A 1 91 ? -12.473 9.230 19.462 1.00 84.75 91 TYR A N 1
ATOM 681 C CA . TYR A 1 91 ? -13.472 8.408 20.143 1.00 84.75 91 TYR A CA 1
ATOM 682 C C . TYR A 1 91 ? -14.438 7.749 19.151 1.00 84.75 91 TYR A C 1
ATOM 684 O O . TYR A 1 91 ? -14.614 6.527 19.176 1.00 84.75 91 TYR A O 1
ATOM 692 N N . ASP A 1 92 ? -14.992 8.537 18.230 1.00 85.19 92 ASP A N 1
ATOM 693 C CA . ASP A 1 92 ? -15.915 8.057 17.202 1.00 85.19 92 ASP A CA 1
ATOM 694 C C . ASP A 1 92 ? -15.218 7.031 16.286 1.00 85.19 92 ASP A C 1
ATOM 696 O O . ASP A 1 92 ? -15.763 5.960 16.006 1.00 85.19 92 ASP A O 1
ATOM 700 N N . GLY A 1 93 ? -13.961 7.291 15.902 1.00 86.19 93 GLY A N 1
ATOM 701 C CA . GLY A 1 93 ? -13.141 6.362 15.118 1.00 86.19 93 GLY A CA 1
ATOM 702 C C . GLY A 1 93 ? -12.798 5.058 15.854 1.00 86.19 93 GLY A C 1
ATOM 703 O O . GLY A 1 93 ? -12.737 3.993 15.231 1.00 86.19 93 GLY A O 1
ATOM 704 N N . ALA A 1 94 ? -12.610 5.102 17.179 1.00 85.38 94 ALA A N 1
ATOM 705 C CA . ALA A 1 94 ? -12.401 3.909 18.005 1.00 85.38 94 ALA A CA 1
ATOM 706 C C . ALA A 1 94 ? -13.668 3.047 18.089 1.00 85.38 94 ALA A C 1
ATOM 708 O O . ALA A 1 94 ? -13.592 1.818 17.992 1.00 85.38 94 ALA A O 1
ATOM 709 N N . PHE A 1 95 ? -14.830 3.685 18.254 1.00 88.44 95 PHE A N 1
ATOM 710 C CA . PHE A 1 95 ? -16.118 2.997 18.268 1.00 88.44 95 PHE A CA 1
ATOM 711 C C . PHE A 1 95 ? -16.404 2.335 16.917 1.00 88.44 95 PHE A C 1
ATOM 713 O O . PHE A 1 95 ? -16.717 1.143 16.869 1.00 88.44 95 PHE A O 1
ATOM 720 N N . LEU A 1 96 ? -16.196 3.063 15.817 1.00 89.12 96 LEU A N 1
ATOM 721 C CA . LEU A 1 96 ? -16.359 2.530 14.467 1.00 89.12 96 LEU A CA 1
ATOM 722 C C . LEU A 1 96 ? -15.461 1.308 14.227 1.00 89.12 96 LEU A C 1
ATOM 724 O O . LEU A 1 96 ? -15.940 0.271 13.771 1.00 89.12 96 LEU A O 1
ATOM 728 N N . LEU A 1 97 ? -14.185 1.381 14.620 1.00 88.19 97 LEU A N 1
ATOM 729 C CA . LEU A 1 97 ? -13.242 0.265 14.495 1.00 88.19 97 LEU A CA 1
ATOM 730 C C . LEU A 1 97 ? -13.695 -0.978 15.280 1.00 88.19 97 LEU A C 1
ATOM 732 O O . LEU A 1 97 ? -13.453 -2.113 14.861 1.00 88.19 97 LEU A O 1
ATOM 736 N N . LYS A 1 98 ? -14.363 -0.793 16.425 1.00 90.25 98 LYS A N 1
ATOM 737 C CA . LYS A 1 98 ? -14.920 -1.902 17.207 1.00 90.25 98 LYS A CA 1
ATOM 738 C C . LYS A 1 98 ? -16.065 -2.585 16.462 1.00 90.25 98 LYS A C 1
ATOM 740 O O . LYS A 1 98 ? -16.073 -3.816 16.400 1.00 90.25 98 LYS A O 1
ATOM 745 N N . GLU A 1 99 ? -17.001 -1.819 15.905 1.00 91.06 99 GLU A N 1
ATOM 746 C CA . GLU A 1 99 ? -18.150 -2.363 15.172 1.00 91.06 99 GLU A CA 1
ATOM 747 C C . GLU A 1 99 ? -17.722 -3.034 13.862 1.00 91.06 99 GLU A C 1
ATOM 749 O O . GLU A 1 99 ? -18.014 -4.214 13.647 1.00 91.06 99 GLU A O 1
ATOM 754 N N . GLU A 1 100 ? -16.910 -2.357 13.048 1.00 90.88 100 GLU A N 1
ATOM 755 C CA . GLU A 1 100 ? -16.283 -2.950 11.860 1.00 90.88 100 GLU A CA 1
ATOM 756 C C . GLU A 1 100 ? -15.468 -4.195 12.219 1.00 90.88 100 GLU A C 1
ATOM 758 O O . GLU A 1 100 ? -15.469 -5.200 11.508 1.00 90.88 100 GLU A O 1
ATOM 763 N N . GLY A 1 101 ? -14.811 -4.166 13.377 1.00 92.69 101 GLY A N 1
ATOM 764 C CA . GLY A 1 101 ? -14.037 -5.272 13.899 1.00 92.69 101 GLY A CA 1
ATOM 765 C C . GLY A 1 101 ? -14.856 -6.508 14.264 1.00 92.69 101 GLY A C 1
ATOM 766 O O . GLY A 1 101 ? -14.262 -7.589 14.308 1.00 92.69 101 GLY A O 1
ATOM 767 N N . LYS A 1 102 ? -16.162 -6.383 14.528 1.00 94.19 102 LYS A N 1
ATOM 768 C CA . LYS A 1 102 ? -17.085 -7.521 14.687 1.00 94.19 102 LYS A CA 1
ATOM 769 C C . LYS A 1 102 ? -17.503 -8.057 13.322 1.00 94.19 102 LYS A C 1
ATOM 771 O O . LYS A 1 102 ? -17.419 -9.261 13.094 1.00 94.19 102 LYS A O 1
ATOM 776 N N . VAL A 1 103 ? -17.866 -7.164 12.401 1.00 94.88 103 VAL A N 1
ATOM 777 C CA . VAL A 1 103 ? -18.263 -7.524 11.031 1.00 94.88 103 VAL A CA 1
ATOM 778 C C . VAL A 1 103 ? -17.132 -8.261 10.314 1.00 94.88 103 VAL A C 1
ATOM 780 O O . VAL A 1 103 ? -17.343 -9.356 9.806 1.00 94.88 103 VAL A O 1
ATOM 783 N N . ALA A 1 104 ? -15.906 -7.736 10.366 1.00 93.75 104 ALA A N 1
ATOM 784 C CA . ALA A 1 104 ? -14.728 -8.360 9.768 1.00 93.75 104 ALA A CA 1
ATOM 785 C C . ALA A 1 104 ? -14.433 -9.756 10.342 1.00 93.75 104 ALA A C 1
ATOM 787 O O . ALA A 1 104 ? -14.019 -10.650 9.609 1.00 93.75 104 ALA A O 1
ATOM 788 N N . LYS A 1 105 ? -14.652 -9.966 11.649 1.00 94.81 105 LYS A N 1
ATOM 789 C CA . LYS A 1 105 ? -14.496 -11.291 12.274 1.00 94.81 105 LYS A CA 1
ATOM 790 C C . LYS A 1 105 ? -15.532 -12.277 11.743 1.00 94.81 105 LYS A C 1
ATOM 792 O O . LYS A 1 105 ? -15.161 -13.393 11.403 1.00 94.81 105 LYS A O 1
ATOM 797 N N . ASN A 1 106 ? -16.789 -11.851 11.643 1.00 95.81 106 ASN A N 1
ATOM 798 C CA . ASN A 1 106 ? -17.866 -12.686 11.120 1.00 95.81 106 ASN A CA 1
ATOM 799 C C . ASN A 1 106 ? -17.641 -13.019 9.641 1.00 95.81 106 ASN A C 1
ATOM 801 O O . ASN A 1 106 ? -17.745 -14.178 9.268 1.00 95.81 106 ASN A O 1
ATOM 805 N N . LEU A 1 107 ? -17.270 -12.041 8.810 1.00 94.88 107 LEU A N 1
ATOM 806 C CA . LEU A 1 107 ? -16.962 -12.269 7.392 1.00 94.88 107 LEU A CA 1
ATOM 807 C C . LEU A 1 107 ? -15.791 -13.232 7.208 1.00 94.88 107 LEU A C 1
ATOM 809 O O . LEU A 1 107 ? -15.879 -14.158 6.409 1.00 94.88 107 LEU A O 1
ATOM 813 N N . LYS A 1 108 ? -14.717 -13.053 7.986 1.00 94.25 108 LYS A N 1
ATOM 814 C CA . LYS A 1 108 ? -13.585 -13.977 7.961 1.00 94.25 108 LYS A CA 1
ATOM 815 C C . LYS A 1 108 ? -14.005 -15.389 8.377 1.00 94.25 108 LYS A C 1
ATOM 817 O O . LYS A 1 108 ? -13.637 -16.345 7.713 1.00 94.25 108 LYS A O 1
ATOM 822 N N . PHE A 1 109 ? -14.804 -15.515 9.437 1.00 95.62 109 PHE A N 1
ATOM 823 C CA . PHE A 1 109 ? -15.327 -16.806 9.881 1.00 95.62 109 PHE A CA 1
ATOM 824 C C . PHE A 1 109 ? -16.156 -17.491 8.783 1.00 95.62 109 PHE A C 1
ATOM 826 O O . PHE A 1 109 ? -15.911 -18.648 8.460 1.00 95.62 109 PHE A O 1
ATOM 833 N N . LYS A 1 110 ? -17.070 -16.762 8.137 1.00 94.62 110 LYS A N 1
ATOM 834 C CA . LYS A 1 110 ? -17.857 -17.290 7.015 1.00 94.62 110 LYS A CA 1
ATOM 835 C C . LYS A 1 110 ? -16.980 -17.709 5.835 1.00 94.62 110 LYS A C 1
ATOM 837 O O . LYS A 1 110 ? -17.197 -18.759 5.245 1.00 94.62 110 LYS A O 1
ATOM 842 N N . SER A 1 111 ? -15.972 -16.910 5.499 1.00 94.00 111 SER A N 1
ATOM 843 C CA . SER A 1 111 ? -15.055 -17.238 4.406 1.00 94.00 111 SER A CA 1
ATOM 844 C C . SER A 1 111 ? -14.231 -18.493 4.698 1.00 94.00 111 SER A C 1
ATOM 846 O O . SER A 1 111 ? -14.118 -19.346 3.824 1.00 94.00 111 SER A O 1
ATOM 848 N N . ASP A 1 112 ? -13.684 -18.616 5.911 1.00 92.94 112 ASP A N 1
ATOM 849 C CA . ASP A 1 112 ? -12.768 -19.701 6.278 1.00 92.94 112 ASP A CA 1
ATOM 850 C C . ASP A 1 112 ? -13.502 -21.040 6.504 1.00 92.94 112 ASP A C 1
ATOM 852 O O . ASP A 1 112 ? -12.950 -22.095 6.193 1.00 92.94 112 ASP A O 1
ATOM 856 N N . TYR A 1 113 ? -14.730 -21.013 7.041 1.00 94.56 113 TYR A N 1
ATOM 857 C CA . TYR A 1 113 ? -15.456 -22.225 7.457 1.00 94.56 113 TYR A CA 1
ATOM 858 C C . TYR A 1 113 ? -16.698 -22.547 6.619 1.00 94.56 113 TYR A C 1
ATOM 860 O O . TYR A 1 113 ? -17.015 -23.719 6.440 1.00 94.56 113 TYR A O 1
ATOM 868 N N . GLU A 1 114 ? -17.407 -21.541 6.103 1.00 93.56 114 GLU A N 1
ATOM 869 C CA . GLU A 1 114 ? -18.637 -21.739 5.313 1.00 93.56 114 GLU A CA 1
ATOM 870 C C . GLU A 1 114 ? -18.363 -21.712 3.800 1.00 93.56 114 GLU A C 1
ATOM 872 O O . GLU A 1 114 ? -19.267 -21.955 3.004 1.00 93.56 114 GLU A O 1
ATOM 877 N N . GLY A 1 115 ? -17.125 -21.412 3.388 1.00 91.75 115 GLY A N 1
ATOM 878 C CA . GLY A 1 115 ? -16.757 -21.276 1.978 1.00 91.75 115 GLY A CA 1
ATOM 879 C C . GLY A 1 115 ? -17.357 -20.036 1.310 1.00 91.75 115 GLY A C 1
ATOM 880 O O . GLY A 1 115 ? -17.506 -20.008 0.091 1.00 91.75 115 GLY A O 1
ATOM 881 N N . TYR A 1 116 ? -17.725 -19.015 2.090 1.00 92.69 116 TYR A N 1
ATOM 882 C CA . TYR A 1 116 ? -18.263 -17.766 1.555 1.00 92.69 116 TYR A CA 1
ATOM 883 C C . TYR A 1 116 ? -17.223 -17.042 0.689 1.00 92.69 116 TYR A C 1
ATOM 885 O O . TYR A 1 116 ? -16.131 -16.705 1.156 1.00 92.69 116 TYR A O 1
ATOM 893 N N . GLU A 1 117 ? -17.573 -16.758 -0.566 1.00 92.94 117 GLU A N 1
ATOM 894 C CA . GLU A 1 117 ? -16.731 -15.955 -1.445 1.00 92.94 117 GLU A CA 1
ATOM 895 C C . GLU A 1 117 ? -16.832 -14.473 -1.078 1.00 92.94 117 GLU A C 1
ATOM 897 O O . GLU A 1 117 ? -17.818 -13.802 -1.376 1.00 92.94 117 GLU A O 1
ATOM 902 N N . LEU A 1 118 ? -15.776 -13.950 -0.454 1.00 93.50 118 LEU A N 1
ATOM 903 C CA . LEU A 1 118 ? -15.681 -12.534 -0.110 1.00 93.50 118 LEU A CA 1
ATOM 904 C C . LEU A 1 118 ? -15.784 -11.655 -1.357 1.00 93.50 118 LEU A C 1
ATOM 906 O O . LEU A 1 118 ? -15.238 -11.991 -2.402 1.00 93.50 118 LEU A O 1
ATOM 910 N N . THR A 1 119 ? -16.406 -10.491 -1.232 1.00 93.88 119 THR A N 1
ATOM 911 C CA . THR A 1 119 ? -16.293 -9.380 -2.189 1.00 93.88 119 THR A CA 1
ATOM 912 C C . THR A 1 119 ? -15.000 -8.601 -1.926 1.00 93.88 119 THR A C 1
ATOM 914 O O . THR A 1 119 ? -14.526 -8.553 -0.787 1.00 93.88 119 THR A O 1
ATOM 917 N N . ARG A 1 120 ? -14.459 -7.886 -2.922 1.00 93.56 120 ARG A N 1
ATOM 918 C CA . ARG A 1 120 ? -13.294 -6.993 -2.765 1.00 93.56 120 ARG A CA 1
ATOM 919 C C . ARG A 1 120 ? -13.390 -6.092 -1.534 1.00 93.56 120 ARG A C 1
ATOM 921 O O . ARG A 1 120 ? -12.442 -5.963 -0.762 1.00 93.56 120 ARG A O 1
ATOM 928 N N . LYS A 1 121 ? -14.552 -5.465 -1.332 1.00 91.56 121 LYS A N 1
ATOM 929 C CA . LYS A 1 121 ? -14.800 -4.552 -0.204 1.00 91.56 121 LYS A CA 1
ATOM 930 C C . LYS A 1 121 ? -14.717 -5.260 1.147 1.00 91.56 121 LYS A C 1
ATOM 932 O O . LYS A 1 121 ? -14.191 -4.690 2.098 1.00 91.56 121 LYS A O 1
ATOM 937 N N . GLU A 1 122 ? -15.202 -6.494 1.229 1.00 93.81 122 GLU A N 1
ATOM 938 C CA . GLU A 1 122 ? -15.158 -7.310 2.445 1.00 93.81 122 GLU A CA 1
ATOM 939 C C . GLU A 1 122 ? -13.731 -7.774 2.742 1.00 93.81 122 GLU A C 1
ATOM 941 O O . GLU A 1 122 ? -13.282 -7.688 3.884 1.00 93.81 122 GLU A O 1
ATOM 946 N N . TYR A 1 123 ? -12.987 -8.177 1.708 1.00 93.94 123 TYR A N 1
ATOM 947 C CA . TYR A 1 123 ? -11.563 -8.482 1.822 1.00 93.94 123 TYR A CA 1
ATOM 948 C C . TYR A 1 123 ? -10.765 -7.280 2.349 1.00 93.94 123 TYR A C 1
ATOM 950 O O . TYR A 1 123 ? -10.051 -7.389 3.349 1.00 93.94 123 TYR A O 1
ATOM 958 N N . MET A 1 124 ? -10.951 -6.106 1.734 1.00 92.50 124 MET A N 1
ATOM 959 C CA . MET A 1 124 ? -10.289 -4.872 2.159 1.00 92.50 124 MET A CA 1
ATOM 960 C C . MET A 1 124 ? -10.680 -4.468 3.582 1.00 92.50 124 MET A C 1
ATOM 962 O O . MET A 1 124 ? -9.822 -4.025 4.345 1.00 92.50 124 MET A O 1
ATOM 966 N N . LEU A 1 125 ? -11.943 -4.660 3.976 1.00 92.12 125 LEU A N 1
ATOM 967 C CA . LEU A 1 125 ? -12.395 -4.429 5.348 1.00 92.12 125 LEU A CA 1
ATOM 968 C C . LEU A 1 125 ? -11.648 -5.329 6.342 1.00 92.12 125 LEU A C 1
ATOM 970 O O . LEU A 1 125 ? -11.195 -4.843 7.380 1.00 92.12 125 LEU A O 1
ATOM 974 N N . ILE A 1 126 ? -11.497 -6.621 6.034 1.00 93.88 126 ILE A N 1
ATOM 975 C CA . ILE A 1 126 ? -10.799 -7.586 6.895 1.00 93.88 126 ILE A CA 1
ATOM 976 C C . ILE A 1 126 ? -9.330 -7.196 7.069 1.00 93.88 126 ILE A C 1
ATOM 978 O O . ILE A 1 126 ? -8.860 -7.097 8.209 1.00 93.88 126 ILE A O 1
ATOM 982 N N . GLU A 1 127 ? -8.614 -6.949 5.971 1.00 92.12 127 GLU A N 1
ATOM 983 C CA . GLU A 1 127 ? -7.185 -6.629 6.021 1.00 92.12 127 GLU A CA 1
ATOM 984 C C . GLU A 1 127 ? -6.923 -5.252 6.649 1.00 92.12 127 GLU A C 1
ATOM 986 O O . GLU A 1 127 ? -6.059 -5.143 7.526 1.00 92.12 127 GLU A O 1
ATOM 991 N N . ARG A 1 128 ? -7.731 -4.229 6.328 1.00 89.56 128 ARG A N 1
ATOM 992 C CA . ARG A 1 128 ? -7.658 -2.908 6.977 1.00 89.56 128 ARG A CA 1
ATOM 993 C C . ARG A 1 128 ? -7.888 -3.019 8.480 1.00 89.56 128 ARG A C 1
ATOM 995 O O . ARG A 1 128 ? -7.061 -2.568 9.264 1.00 89.56 128 ARG A O 1
ATOM 1002 N N . ASN A 1 129 ? -8.961 -3.688 8.910 1.00 91.12 129 ASN A N 1
ATOM 1003 C CA . ASN A 1 129 ? -9.263 -3.839 10.335 1.00 91.12 129 ASN A CA 1
ATOM 1004 C C . ASN A 1 129 ? -8.193 -4.678 11.071 1.00 91.12 129 ASN A C 1
ATOM 1006 O O . ASN A 1 129 ? -7.939 -4.475 12.261 1.00 91.12 129 ASN A O 1
ATOM 1010 N N . LYS A 1 130 ? -7.559 -5.647 10.404 1.00 90.06 130 LYS A N 1
ATOM 1011 C CA . LYS A 1 130 ? -6.431 -6.410 10.962 1.00 90.06 130 LYS A CA 1
ATOM 1012 C C . LYS A 1 130 ? -5.195 -5.529 11.136 1.00 90.06 130 LYS A C 1
ATOM 1014 O O . LYS A 1 130 ? -4.510 -5.641 12.154 1.00 90.06 130 LYS A O 1
ATOM 1019 N N . GLU A 1 131 ? -4.896 -4.665 10.170 1.00 86.38 131 GLU A N 1
ATOM 1020 C CA . GLU A 1 131 ? -3.797 -3.710 10.277 1.00 86.38 131 GLU A CA 1
ATOM 1021 C C . GLU A 1 131 ? -4.059 -2.639 11.341 1.00 86.38 131 GLU A C 1
ATOM 1023 O O . GLU A 1 131 ? -3.189 -2.385 12.175 1.00 86.38 131 GLU A O 1
ATOM 1028 N N . ASP A 1 132 ? -5.264 -2.086 11.384 1.00 87.75 132 ASP A N 1
ATOM 1029 C CA . ASP A 1 132 ? -5.641 -1.060 12.350 1.00 87.75 132 ASP A CA 1
ATOM 1030 C C . ASP A 1 132 ? -5.597 -1.584 13.783 1.00 87.75 132 ASP A C 1
ATOM 1032 O O . ASP A 1 132 ? -4.997 -0.942 14.641 1.00 87.75 132 ASP A O 1
ATOM 1036 N N . LYS A 1 133 ? -6.085 -2.805 14.046 1.00 87.69 133 LYS A N 1
ATOM 1037 C CA . LYS A 1 133 ? -5.922 -3.462 15.359 1.00 87.69 133 LYS A CA 1
ATOM 1038 C C . LYS A 1 133 ? -4.454 -3.662 15.742 1.00 87.69 133 LYS A C 1
ATOM 1040 O O . LYS A 1 133 ? -4.100 -3.538 16.913 1.00 87.69 133 LYS A O 1
ATOM 1045 N N . ARG A 1 134 ? -3.584 -3.947 14.767 1.00 85.94 134 ARG A N 1
ATOM 1046 C CA . ARG A 1 134 ? -2.139 -4.104 14.994 1.00 85.94 134 ARG A CA 1
ATOM 1047 C C . ARG A 1 134 ? -1.469 -2.776 15.347 1.00 85.94 134 ARG A C 1
ATOM 1049 O O . ARG A 1 134 ? -0.552 -2.779 16.158 1.00 85.94 134 ARG A O 1
ATOM 1056 N N . ARG A 1 135 ? -1.907 -1.666 14.743 1.00 83.75 135 ARG A N 1
ATOM 1057 C CA . ARG A 1 135 ? -1.440 -0.300 15.055 1.00 83.75 135 ARG A CA 1
ATOM 1058 C C . ARG A 1 135 ? -2.030 0.228 16.367 1.00 83.75 135 ARG A C 1
ATOM 1060 O O . ARG A 1 135 ? -1.377 0.984 17.077 1.00 83.75 135 ARG A O 1
ATOM 1067 N N . LEU A 1 136 ? -3.224 -0.234 16.728 1.00 85.62 136 LEU A N 1
ATOM 1068 C CA . LEU A 1 136 ? -3.939 0.174 17.933 1.00 85.62 136 LEU A CA 1
ATOM 1069 C C . LEU A 1 136 ? -3.238 -0.266 19.227 1.00 85.62 136 LEU A C 1
ATOM 1071 O O . LEU A 1 136 ? -3.182 0.506 20.176 1.00 85.62 136 LEU A O 1
ATOM 1075 N N . TYR A 1 137 ? -2.672 -1.477 19.271 1.00 83.44 137 TYR A N 1
ATOM 1076 C CA . TYR A 1 137 ? -1.965 -1.979 20.458 1.00 83.44 137 TYR A CA 1
ATOM 1077 C C . TYR A 1 137 ? -0.756 -1.115 20.876 1.00 83.44 137 TYR A C 1
ATOM 1079 O O . TYR A 1 137 ? -0.734 -0.662 22.020 1.00 83.44 137 TYR A O 1
ATOM 1087 N N . PRO A 1 138 ? 0.231 -0.826 19.998 1.00 79.81 138 PRO A N 1
ATOM 1088 C CA . PRO A 1 138 ? 1.349 0.041 20.364 1.00 79.81 138 PRO A CA 1
ATOM 1089 C C . PRO A 1 138 ? 0.897 1.479 20.639 1.00 79.81 138 PRO A C 1
ATOM 1091 O O . PRO A 1 138 ? 1.486 2.137 21.491 1.00 79.81 138 PRO A O 1
ATOM 1094 N N . PHE A 1 139 ? -0.164 1.953 19.977 1.00 80.50 139 PHE A N 1
ATOM 1095 C CA . PHE A 1 139 ? -0.755 3.254 20.276 1.00 80.50 139 PHE A CA 1
ATOM 1096 C C . PHE A 1 139 ? -1.323 3.308 21.703 1.00 80.50 139 PHE A C 1
ATOM 1098 O O . PHE A 1 139 ? -0.953 4.197 22.461 1.00 80.50 139 PHE A O 1
ATOM 1105 N N . PHE A 1 140 ? -2.137 2.333 22.124 1.00 82.75 140 PHE A N 1
ATOM 1106 C CA . PHE A 1 140 ? -2.639 2.272 23.504 1.00 82.75 140 PHE A CA 1
ATOM 1107 C C . PHE A 1 140 ? -1.532 2.069 24.537 1.00 82.75 140 PHE A C 1
ATOM 1109 O O . PHE A 1 140 ? -1.574 2.690 25.595 1.00 82.75 140 PHE A O 1
ATOM 1116 N N . ALA A 1 141 ? -0.531 1.237 24.240 1.00 82.81 141 ALA A N 1
ATOM 1117 C CA . ALA A 1 141 ? 0.619 1.070 25.125 1.00 82.81 141 ALA A CA 1
ATOM 1118 C C . ALA A 1 141 ? 1.350 2.406 25.338 1.00 82.81 141 ALA A C 1
ATOM 1120 O O . ALA A 1 141 ? 1.688 2.750 26.468 1.00 82.81 141 ALA A O 1
ATOM 1121 N N . LEU A 1 142 ? 1.521 3.198 24.274 1.00 80.00 142 LEU A N 1
ATOM 1122 C CA . LEU A 1 142 ? 2.082 4.543 24.367 1.00 80.00 142 LEU A CA 1
ATOM 1123 C C . LEU A 1 142 ? 1.199 5.487 25.200 1.00 80.00 142 LEU A C 1
ATOM 1125 O O . LEU A 1 142 ? 1.742 6.236 26.007 1.00 80.00 142 LEU A O 1
ATOM 1129 N N . LEU A 1 143 ? -0.131 5.437 25.043 1.00 78.38 143 LEU A N 1
ATOM 1130 C CA . LEU A 1 143 ? -1.058 6.255 25.840 1.00 78.38 143 LEU A CA 1
ATOM 1131 C C . LEU A 1 143 ? -0.911 6.001 27.347 1.00 78.38 143 LEU A C 1
ATOM 1133 O O . LEU A 1 143 ? -1.014 6.938 28.132 1.00 78.38 143 LEU A O 1
ATOM 1137 N N . ILE A 1 144 ? -0.667 4.748 27.743 1.00 82.81 144 ILE A N 1
ATOM 1138 C CA . ILE A 1 144 ? -0.517 4.357 29.152 1.00 82.81 144 ILE A CA 1
ATOM 1139 C C . ILE A 1 144 ? 0.869 4.733 29.689 1.00 82.81 144 ILE A C 1
ATOM 1141 O O . ILE A 1 144 ? 0.979 5.237 30.802 1.00 82.81 144 ILE A O 1
ATOM 1145 N N . ILE A 1 145 ? 1.928 4.474 28.917 1.00 82.56 145 ILE A N 1
ATOM 1146 C CA . ILE A 1 145 ? 3.315 4.650 29.376 1.00 82.56 145 ILE A CA 1
ATOM 1147 C C . ILE A 1 145 ? 3.728 6.125 29.370 1.00 82.56 145 ILE A C 1
ATOM 1149 O O . ILE A 1 145 ? 4.473 6.555 30.247 1.00 82.56 145 ILE A O 1
ATOM 1153 N N . LEU A 1 146 ? 3.292 6.894 28.367 1.00 80.75 146 LEU A N 1
ATOM 1154 C CA . LEU A 1 146 ? 3.817 8.233 28.105 1.00 80.75 146 LEU A CA 1
ATOM 1155 C C . LEU A 1 146 ? 2.707 9.210 27.667 1.00 80.75 146 LEU A C 1
ATOM 1157 O O . LEU A 1 146 ? 2.735 9.712 26.535 1.00 80.75 146 LEU A O 1
ATOM 1161 N N . PRO A 1 147 ? 1.735 9.513 28.551 1.00 77.81 147 PRO A N 1
ATOM 1162 C CA . PRO A 1 147 ? 0.579 10.351 28.218 1.00 77.81 147 PRO A CA 1
ATOM 1163 C C . PRO A 1 147 ? 0.969 11.771 27.773 1.00 77.81 147 PRO A C 1
ATOM 1165 O O . PRO A 1 147 ? 0.290 12.374 26.947 1.00 77.81 147 PRO A O 1
ATOM 1168 N N . GLU A 1 148 ? 2.106 12.296 28.233 1.00 82.25 148 GLU A N 1
ATOM 1169 C CA . GLU A 1 148 ? 2.593 13.632 27.853 1.00 82.25 148 GLU A CA 1
ATOM 1170 C C . GLU A 1 148 ? 3.142 13.701 26.416 1.00 82.25 148 GLU A C 1
ATOM 1172 O O . GLU A 1 148 ? 3.235 14.777 25.827 1.00 82.25 148 GLU A O 1
ATOM 1177 N N . SER A 1 149 ? 3.473 12.559 25.802 1.00 71.62 149 SER A N 1
ATOM 1178 C CA . SER A 1 149 ? 4.058 12.510 24.452 1.00 71.62 149 SER A CA 1
ATOM 1179 C C . SER A 1 149 ? 3.030 12.568 23.316 1.00 71.62 149 SER A C 1
ATOM 1181 O O . SER A 1 149 ? 3.403 12.741 22.151 1.00 71.62 149 SER A O 1
ATOM 1183 N N . ILE A 1 150 ? 1.737 12.467 23.643 1.00 73.31 150 ILE A N 1
ATOM 1184 C CA . ILE A 1 150 ? 0.629 12.403 22.681 1.00 73.31 150 ILE A CA 1
ATOM 1185 C C . ILE A 1 150 ? 0.672 13.559 21.665 1.00 73.31 150 ILE A C 1
ATOM 1187 O O . ILE A 1 150 ? 0.652 13.273 20.465 1.00 73.31 150 ILE A O 1
ATOM 1191 N N . PRO A 1 151 ? 0.824 14.842 22.060 1.00 68.69 151 PRO A N 1
ATOM 1192 C CA . PRO A 1 151 ? 0.824 15.951 21.101 1.00 68.69 151 PRO A CA 1
ATOM 1193 C C . PRO A 1 151 ? 1.979 15.868 20.091 1.00 68.69 151 PRO A C 1
ATOM 1195 O O . PRO A 1 151 ? 1.826 16.215 18.921 1.00 68.69 151 PRO A O 1
ATOM 1198 N N . ILE A 1 152 ? 3.138 15.365 20.527 1.00 70.75 152 ILE A N 1
ATOM 1199 C CA . ILE A 1 152 ? 4.350 15.253 19.705 1.00 70.75 152 ILE A CA 1
ATOM 1200 C C . ILE A 1 152 ? 4.222 14.095 18.712 1.00 70.75 152 ILE A C 1
ATOM 1202 O O . ILE A 1 152 ? 4.604 14.211 17.544 1.00 70.75 152 ILE A O 1
ATOM 1206 N N . VAL A 1 153 ? 3.676 12.972 19.173 1.00 66.94 153 VAL A N 1
ATOM 1207 C CA . VAL A 1 153 ? 3.515 11.754 18.379 1.00 66.94 153 VAL A CA 1
ATOM 1208 C C . VAL A 1 153 ? 2.460 11.930 17.293 1.00 66.94 153 VAL A C 1
ATOM 1210 O O . VAL A 1 153 ? 2.712 11.560 16.144 1.00 66.94 153 VAL A O 1
ATOM 1213 N N . LEU A 1 154 ? 1.325 12.551 17.626 1.00 68.25 154 LEU A N 1
ATOM 1214 C CA . LEU A 1 154 ? 0.276 12.866 16.655 1.00 68.25 154 LEU A CA 1
ATOM 1215 C C . LEU A 1 154 ? 0.793 13.784 15.536 1.00 68.25 154 LEU A C 1
ATOM 1217 O O . LEU A 1 154 ? 0.392 13.635 14.386 1.00 68.25 154 LEU A O 1
ATOM 1221 N N . LEU A 1 155 ? 1.733 14.684 15.845 1.00 67.81 155 LEU A N 1
ATOM 1222 C CA . LEU A 1 155 ? 2.308 15.596 14.858 1.00 67.81 155 LEU A CA 1
ATOM 1223 C C . LEU A 1 155 ? 3.369 14.934 13.963 1.00 67.81 155 LEU A C 1
ATOM 1225 O O . LEU A 1 155 ? 3.419 15.196 12.762 1.00 67.81 155 LEU A O 1
ATOM 1229 N N . LYS A 1 156 ? 4.250 14.098 14.529 1.00 66.75 156 LYS A N 1
ATOM 1230 C CA . LYS A 1 156 ? 5.415 13.554 13.800 1.00 66.75 156 LYS A CA 1
ATOM 1231 C C . LYS A 1 156 ? 5.179 12.191 13.149 1.00 66.75 156 LYS A C 1
ATOM 1233 O O . LYS A 1 156 ? 5.919 11.834 12.231 1.00 66.75 156 LYS A O 1
ATOM 1238 N N . ALA A 1 157 ? 4.191 11.422 13.603 1.00 64.81 157 ALA A N 1
ATOM 1239 C CA . ALA A 1 157 ? 4.000 10.035 13.181 1.00 64.81 157 ALA A CA 1
ATOM 1240 C C . ALA A 1 157 ? 2.529 9.696 12.856 1.00 64.81 157 ALA A C 1
ATOM 1242 O O . ALA A 1 157 ? 1.965 8.780 13.460 1.00 64.81 157 ALA A O 1
ATOM 1243 N N . PRO A 1 158 ? 1.913 10.335 11.838 1.00 61.22 158 PRO A N 1
ATOM 1244 C CA . PRO A 1 158 ? 0.529 10.037 11.442 1.00 61.22 158 PRO A CA 1
ATOM 1245 C C . PRO A 1 158 ? 0.334 8.575 10.998 1.00 61.22 158 PRO A C 1
ATOM 1247 O O . PRO A 1 158 ? -0.751 8.016 11.119 1.00 61.22 158 PRO A O 1
ATOM 1250 N N . GLY A 1 159 ? 1.399 7.902 10.544 1.00 65.00 159 GLY A N 1
ATOM 1251 C CA . GLY A 1 159 ? 1.369 6.482 10.178 1.00 65.00 159 GLY A CA 1
ATOM 1252 C C . GLY A 1 159 ? 1.244 5.500 11.350 1.00 65.00 159 GLY A C 1
ATOM 1253 O O . GLY A 1 159 ? 1.116 4.304 11.096 1.00 65.00 159 GLY A O 1
ATOM 1254 N N . MET A 1 160 ? 1.301 5.971 12.601 1.00 69.69 160 MET A N 1
ATOM 1255 C CA . MET A 1 160 ? 1.125 5.127 13.789 1.00 69.69 160 MET A CA 1
ATOM 1256 C C . MET A 1 160 ? -0.343 4.962 14.195 1.00 69.69 160 MET A C 1
ATOM 1258 O O . MET A 1 160 ? -0.682 4.039 14.929 1.00 69.69 160 MET A O 1
ATOM 1262 N N . ILE A 1 161 ? -1.205 5.856 13.719 1.00 75.00 161 ILE A N 1
ATOM 1263 C CA . ILE A 1 161 ? -2.612 5.918 14.093 1.00 75.00 161 ILE A CA 1
ATOM 1264 C C . ILE A 1 161 ? -3.405 4.950 13.195 1.00 75.00 161 ILE A C 1
ATOM 1266 O O . ILE A 1 161 ? -3.119 4.870 11.989 1.00 75.00 161 ILE A O 1
ATOM 1270 N N . PRO A 1 162 ? -4.392 4.213 13.741 1.00 78.38 162 PRO A N 1
ATOM 1271 C CA . PRO A 1 162 ? -5.352 3.459 12.941 1.00 78.38 162 PRO A CA 1
ATOM 1272 C C . PRO A 1 162 ? -5.957 4.313 11.825 1.00 78.38 162 PRO A C 1
ATOM 1274 O O . PRO A 1 162 ? -6.271 5.485 12.031 1.00 78.38 162 PRO A O 1
ATOM 1277 N N . SER A 1 163 ? -6.137 3.729 10.644 1.00 77.75 163 SER A N 1
ATOM 1278 C CA . SER A 1 163 ? -6.684 4.432 9.483 1.00 77.75 163 SER A CA 1
ATOM 1279 C C . SER A 1 163 ? -8.088 4.987 9.743 1.00 77.75 163 SER A C 1
ATOM 1281 O O . SER A 1 163 ? -8.400 6.074 9.269 1.00 77.75 163 SER A O 1
ATOM 1283 N N . THR A 1 164 ? -8.884 4.324 10.594 1.00 77.25 164 THR A N 1
ATOM 1284 C CA . THR A 1 164 ? -10.224 4.779 11.014 1.00 77.25 164 THR A CA 1
ATOM 1285 C C . THR A 1 164 ? -10.240 6.104 11.778 1.00 77.25 164 THR A C 1
ATOM 1287 O O . THR A 1 164 ? -11.290 6.730 11.876 1.00 77.25 164 THR A O 1
ATOM 1290 N N . MET A 1 165 ? -9.107 6.530 12.339 1.00 78.06 165 MET A N 1
ATOM 1291 C CA . MET A 1 165 ? -8.996 7.764 13.122 1.00 78.06 165 MET A CA 1
ATOM 1292 C C . MET A 1 165 ? -8.322 8.902 12.341 1.00 78.06 165 MET A C 1
ATOM 1294 O O . MET A 1 165 ? -8.276 10.033 12.825 1.00 78.06 165 MET A O 1
ATOM 1298 N N . GLN A 1 166 ? -7.782 8.626 11.150 1.00 77.38 166 GLN A N 1
ATOM 1299 C CA . GLN A 1 166 ? -7.086 9.628 10.343 1.00 77.38 166 GLN A CA 1
ATOM 1300 C C . GLN A 1 166 ? -8.087 10.571 9.673 1.00 77.38 166 GLN A C 1
ATOM 1302 O O . GLN A 1 166 ? -9.128 10.141 9.176 1.00 77.38 166 GLN A O 1
ATOM 1307 N N . SER A 1 167 ? -7.766 11.866 9.635 1.00 79.56 167 SER A N 1
ATOM 1308 C CA . SER A 1 167 ? -8.562 12.811 8.853 1.00 79.56 167 SER A CA 1
ATOM 1309 C C . SER A 1 167 ? -8.265 12.653 7.359 1.00 79.56 167 SER A C 1
ATOM 1311 O O . SER A 1 167 ? -7.186 12.204 6.964 1.00 79.56 167 SER A O 1
ATOM 1313 N N . THR A 1 168 ? -9.191 13.086 6.503 1.00 79.94 168 THR A N 1
ATOM 1314 C CA . THR A 1 168 ? -8.969 13.118 5.046 1.00 79.94 168 THR A CA 1
ATOM 1315 C C . THR A 1 168 ? -7.748 13.961 4.674 1.00 79.94 168 THR A C 1
ATOM 1317 O O . THR A 1 168 ? -7.014 13.612 3.753 1.00 79.94 168 THR A O 1
ATOM 1320 N N . ALA A 1 169 ? -7.479 15.027 5.432 1.00 82.94 169 ALA A N 1
ATOM 1321 C CA . ALA A 1 169 ? -6.295 15.858 5.258 1.00 82.94 169 ALA A CA 1
ATOM 1322 C C . ALA A 1 169 ? -4.995 15.109 5.593 1.00 82.94 169 ALA A C 1
ATOM 1324 O O . ALA A 1 169 ? -3.982 15.327 4.934 1.00 82.94 169 ALA A O 1
ATOM 1325 N N . ASP A 1 170 ? -4.997 14.222 6.591 1.00 81.38 170 ASP A N 1
ATOM 1326 C CA . ASP A 1 170 ? -3.806 13.443 6.955 1.00 81.38 170 ASP A CA 1
ATOM 1327 C C . ASP A 1 170 ? -3.499 12.362 5.919 1.00 81.38 170 ASP A C 1
ATOM 1329 O O . ASP A 1 170 ? -2.335 12.161 5.558 1.00 81.38 170 ASP A O 1
ATOM 1333 N N . VAL A 1 171 ? -4.544 11.714 5.395 1.00 81.69 171 VAL A N 1
ATOM 1334 C CA . VAL A 1 171 ? -4.426 10.762 4.283 1.00 81.69 171 VAL A CA 1
ATOM 1335 C C . VAL A 1 171 ? -3.856 11.464 3.050 1.00 81.69 171 VAL A C 1
ATOM 1337 O O . VAL A 1 171 ? -2.879 10.987 2.474 1.00 81.69 171 VAL A O 1
ATOM 1340 N N . GLU A 1 172 ? -4.384 12.640 2.703 1.00 85.06 172 GLU A N 1
ATOM 1341 C CA . GLU A 1 172 ? -3.908 13.404 1.549 1.00 85.06 172 GLU A CA 1
ATOM 1342 C C . GLU A 1 172 ? -2.461 13.880 1.731 1.00 85.06 172 GLU A C 1
ATOM 1344 O O . GLU A 1 172 ? -1.643 13.741 0.825 1.00 85.06 172 GLU A O 1
ATOM 1349 N N . LYS A 1 173 ? -2.082 14.360 2.924 1.00 86.06 173 LYS A N 1
ATOM 1350 C CA . LYS A 1 173 ? -0.685 14.721 3.231 1.00 86.06 173 LYS A CA 1
ATOM 1351 C C . LYS A 1 173 ? 0.258 13.532 3.076 1.00 86.06 173 LYS A C 1
ATOM 1353 O O . LYS A 1 173 ? 1.364 13.685 2.555 1.00 86.06 173 LYS A O 1
ATOM 1358 N N . ARG A 1 174 ? -0.162 12.347 3.525 1.00 84.75 174 ARG A N 1
ATOM 1359 C CA . ARG A 1 174 ? 0.612 11.110 3.379 1.00 84.75 174 ARG A CA 1
ATOM 1360 C C . ARG A 1 174 ? 0.779 10.739 1.907 1.00 84.75 174 ARG A C 1
ATOM 1362 O O . ARG A 1 174 ? 1.896 10.422 1.501 1.00 84.75 174 ARG A O 1
ATOM 1369 N N . TRP A 1 175 ? -0.290 10.797 1.116 1.00 87.00 175 TRP A N 1
ATOM 1370 C CA . TRP A 1 175 ? -0.227 10.539 -0.324 1.00 87.00 175 TRP A CA 1
ATOM 1371 C C . TRP A 1 175 ? 0.626 11.576 -1.048 1.00 87.00 175 TRP A C 1
ATOM 1373 O O . TRP A 1 175 ? 1.477 11.204 -1.844 1.00 87.00 175 TRP A O 1
ATOM 1383 N N . ALA A 1 176 ? 0.502 12.862 -0.722 1.00 88.56 176 ALA A N 1
ATOM 1384 C CA . ALA A 1 176 ? 1.344 13.918 -1.277 1.00 88.56 176 ALA A CA 1
ATOM 1385 C C . ALA A 1 176 ? 2.835 13.698 -0.965 1.00 88.56 176 ALA A C 1
ATOM 1387 O O . ALA A 1 176 ? 3.681 13.834 -1.848 1.00 88.56 176 ALA A O 1
ATOM 1388 N N . ALA A 1 177 ? 3.173 13.309 0.269 1.00 89.12 177 ALA A N 1
ATOM 1389 C CA . ALA A 1 177 ? 4.547 12.975 0.640 1.00 89.12 177 ALA A CA 1
ATOM 1390 C C . ALA A 1 177 ? 5.070 11.749 -0.126 1.00 89.12 177 ALA A C 1
ATOM 1392 O O . ALA A 1 177 ? 6.199 11.774 -0.615 1.00 89.12 177 ALA A O 1
ATOM 1393 N N . ALA A 1 178 ? 4.244 10.707 -0.271 1.00 90.62 178 ALA A N 1
ATOM 1394 C CA . ALA A 1 178 ? 4.588 9.529 -1.061 1.00 90.62 178 ALA A CA 1
ATOM 1395 C C . ALA A 1 178 ? 4.827 9.906 -2.529 1.00 90.62 178 ALA A C 1
ATOM 1397 O O . ALA A 1 178 ? 5.884 9.584 -3.063 1.00 90.62 178 ALA A O 1
ATOM 1398 N N . ARG A 1 179 ? 3.911 10.667 -3.147 1.00 90.25 179 ARG A N 1
ATOM 1399 C CA . ARG A 1 179 ? 3.988 11.159 -4.534 1.00 90.25 179 ARG A CA 1
ATOM 1400 C C . ARG A 1 179 ? 5.290 11.905 -4.826 1.00 90.25 179 ARG A C 1
ATOM 1402 O O . ARG A 1 179 ? 5.937 11.597 -5.824 1.00 90.25 179 ARG A O 1
ATOM 1409 N N . LYS A 1 180 ? 5.720 12.807 -3.935 1.00 90.75 180 LYS A N 1
ATOM 1410 C CA . LYS A 1 180 ? 7.022 13.496 -4.055 1.00 90.75 180 LYS A CA 1
ATOM 1411 C C . LYS A 1 180 ? 8.176 12.499 -4.131 1.00 90.75 180 LYS A C 1
ATOM 1413 O O . LYS A 1 180 ? 8.993 12.560 -5.043 1.00 90.75 180 LYS A O 1
ATOM 1418 N N . THR A 1 181 ? 8.184 11.517 -3.232 1.00 92.31 181 THR A N 1
ATOM 1419 C CA . THR A 1 181 ? 9.189 10.449 -3.244 1.00 92.31 181 THR A CA 1
ATOM 1420 C C . THR A 1 181 ? 9.101 9.570 -4.493 1.00 92.31 181 THR A C 1
ATOM 1422 O O . THR A 1 181 ? 10.141 9.147 -4.991 1.00 92.31 181 THR A O 1
ATOM 1425 N N . ARG A 1 182 ? 7.905 9.320 -5.047 1.00 92.31 182 ARG A N 1
ATOM 1426 C CA . ARG A 1 182 ? 7.757 8.581 -6.316 1.00 92.31 182 ARG A CA 1
ATOM 1427 C C . ARG A 1 182 ? 8.401 9.317 -7.476 1.00 92.31 182 ARG A C 1
ATOM 1429 O O . ARG A 1 182 ? 9.104 8.690 -8.261 1.00 92.31 182 ARG A O 1
ATOM 1436 N N . LEU A 1 183 ? 8.186 10.628 -7.555 1.00 91.50 183 LEU A N 1
ATOM 1437 C CA . LEU A 1 183 ? 8.756 11.460 -8.606 1.00 91.50 183 LEU A CA 1
ATOM 1438 C C . LEU A 1 183 ? 10.284 11.526 -8.501 1.00 91.50 183 LEU A C 1
ATOM 1440 O O . LEU A 1 183 ? 10.973 11.300 -9.491 1.00 91.50 183 LEU A O 1
ATOM 1444 N N . GLU A 1 184 ? 10.818 11.782 -7.304 1.00 91.94 184 GLU A N 1
ATOM 1445 C CA . GLU A 1 184 ? 12.266 11.825 -7.060 1.00 91.94 184 GLU A CA 1
ATOM 1446 C C . GLU A 1 184 ? 12.937 10.487 -7.386 1.00 91.94 184 GLU A C 1
ATOM 1448 O O . GLU A 1 184 ? 13.934 10.451 -8.106 1.00 91.94 184 GLU A O 1
ATOM 1453 N N . LEU A 1 185 ? 12.369 9.380 -6.899 1.00 91.75 185 LEU A N 1
ATOM 1454 C CA . LEU A 1 185 ? 12.904 8.045 -7.143 1.00 91.75 185 LEU A CA 1
ATOM 1455 C C . LEU A 1 185 ? 12.812 7.664 -8.623 1.00 91.75 185 LEU A C 1
ATOM 1457 O O . LEU A 1 185 ? 13.784 7.162 -9.179 1.00 91.75 185 LEU A O 1
ATOM 1461 N N . GLY A 1 186 ? 11.672 7.920 -9.268 1.00 90.94 186 GLY A N 1
ATOM 1462 C CA . GLY A 1 186 ? 11.483 7.643 -10.690 1.00 90.94 186 GLY A CA 1
ATOM 1463 C C . GLY A 1 186 ? 12.495 8.396 -11.553 1.00 90.94 186 GLY A C 1
ATOM 1464 O O . GLY A 1 186 ? 13.136 7.788 -12.406 1.00 90.94 186 GLY A O 1
ATOM 1465 N N . LYS A 1 187 ? 12.710 9.691 -11.280 1.00 91.38 187 LYS A N 1
ATOM 1466 C CA . LYS A 1 187 ? 13.727 10.504 -11.967 1.00 91.38 187 LYS A CA 1
ATOM 1467 C C . LYS A 1 187 ? 15.137 9.946 -11.764 1.00 91.38 187 LYS A C 1
ATOM 1469 O O . LYS A 1 187 ? 15.883 9.830 -12.728 1.00 91.38 187 LYS A O 1
ATOM 1474 N N . GLN A 1 188 ? 15.488 9.547 -10.540 1.00 91.44 188 GLN A N 1
ATOM 1475 C CA . GLN A 1 188 ? 16.799 8.955 -10.241 1.00 91.44 188 GLN A CA 1
ATOM 1476 C C . GLN A 1 188 ? 17.019 7.608 -10.936 1.00 91.44 188 GLN A C 1
ATOM 1478 O O . GLN A 1 188 ? 18.120 7.348 -11.409 1.00 91.44 188 GLN A O 1
ATOM 1483 N N . ILE A 1 189 ? 15.992 6.759 -11.011 1.00 90.31 189 ILE A N 1
ATOM 1484 C CA . ILE A 1 189 ? 16.079 5.458 -11.688 1.00 90.31 189 ILE A CA 1
ATOM 1485 C C . ILE A 1 189 ? 16.263 5.640 -13.196 1.00 90.31 189 ILE A C 1
ATOM 1487 O O . ILE A 1 189 ? 17.042 4.913 -13.805 1.00 90.31 189 ILE A O 1
ATOM 1491 N N . VAL A 1 190 ? 15.547 6.594 -13.799 1.00 90.56 190 VAL A N 1
ATOM 1492 C CA . VAL A 1 190 ? 15.658 6.877 -15.236 1.00 90.56 190 VAL A CA 1
ATOM 1493 C C . VAL A 1 190 ? 17.001 7.529 -15.574 1.00 90.56 190 VAL A C 1
ATOM 1495 O O . VAL A 1 190 ? 17.578 7.192 -16.603 1.00 90.56 190 VAL A O 1
ATOM 1498 N N . ALA A 1 191 ? 17.512 8.415 -14.713 1.00 90.44 191 ALA A N 1
ATOM 1499 C CA . ALA A 1 191 ? 18.807 9.064 -14.906 1.00 90.44 191 ALA A CA 1
ATOM 1500 C C . ALA A 1 191 ? 19.984 8.085 -14.748 1.00 90.44 191 ALA A C 1
ATOM 1502 O O . ALA A 1 191 ? 20.825 8.001 -15.638 1.00 90.44 191 ALA A O 1
ATOM 1503 N N . ASP A 1 192 ? 20.008 7.311 -13.655 1.00 89.00 192 ASP A N 1
ATOM 1504 C CA . ASP A 1 192 ? 21.123 6.426 -13.294 1.00 89.00 192 ASP A CA 1
ATOM 1505 C C . ASP A 1 192 ? 20.639 4.992 -12.984 1.00 89.00 192 ASP A C 1
ATOM 1507 O O . ASP A 1 192 ? 20.694 4.541 -11.830 1.00 89.00 192 ASP A O 1
ATOM 1511 N N . PRO A 1 193 ? 20.188 4.218 -13.990 1.00 85.88 193 PRO A N 1
ATOM 1512 C CA . PRO A 1 193 ? 19.684 2.858 -13.774 1.00 85.88 193 PRO A CA 1
ATOM 1513 C C . PRO A 1 193 ? 20.745 1.924 -13.159 1.00 85.88 193 PRO A C 1
ATOM 1515 O O . PRO A 1 193 ? 20.434 1.083 -12.309 1.00 85.88 193 PRO A O 1
ATOM 1518 N N . SER A 1 194 ? 22.023 2.132 -13.491 1.00 85.00 194 SER A N 1
ATOM 1519 C CA . SER A 1 194 ? 23.156 1.345 -12.985 1.00 85.00 194 SER A CA 1
ATOM 1520 C C . SER A 1 194 ? 23.298 1.397 -11.459 1.00 85.00 194 SER A C 1
ATOM 1522 O O . SER A 1 194 ? 23.662 0.397 -10.839 1.00 85.00 194 SER A O 1
ATOM 1524 N N . LYS A 1 195 ? 22.935 2.521 -10.826 1.00 83.25 195 LYS A N 1
ATOM 1525 C CA . LYS A 1 195 ? 22.974 2.700 -9.364 1.00 83.25 195 LYS A CA 1
ATOM 1526 C C . LYS A 1 195 ? 22.026 1.752 -8.628 1.00 83.25 195 LYS A C 1
ATOM 1528 O O . LYS A 1 195 ? 22.270 1.398 -7.476 1.00 83.25 195 LYS A O 1
ATOM 1533 N N . TYR A 1 196 ? 20.955 1.333 -9.295 1.00 77.75 196 TYR A N 1
ATOM 1534 C CA . TYR A 1 196 ? 19.963 0.399 -8.767 1.00 77.75 196 TYR A CA 1
ATOM 1535 C C . TYR A 1 196 ? 20.205 -1.041 -9.244 1.00 77.75 196 TYR A C 1
ATOM 1537 O O . TYR A 1 196 ? 19.344 -1.897 -9.051 1.00 77.75 196 TYR A O 1
ATOM 1545 N N . GLY A 1 197 ? 21.369 -1.319 -9.847 1.00 76.06 197 GLY A N 1
ATOM 1546 C CA . GLY A 1 197 ? 21.697 -2.629 -10.411 1.00 76.06 197 GLY A CA 1
ATOM 1547 C C . GLY A 1 197 ? 20.919 -2.945 -11.690 1.00 76.06 197 GLY A C 1
ATOM 1548 O O . GLY A 1 197 ? 20.768 -4.112 -12.046 1.00 76.06 197 GLY A O 1
ATOM 1549 N N . LEU A 1 198 ? 20.390 -1.921 -12.369 1.00 81.62 198 LEU A N 1
ATOM 1550 C CA . LEU A 1 198 ? 19.656 -2.070 -13.620 1.00 81.62 198 LEU A CA 1
ATOM 1551 C C . LEU A 1 198 ? 20.623 -1.823 -14.778 1.00 81.62 198 LEU A C 1
ATOM 1553 O O . LEU A 1 198 ? 21.077 -0.705 -15.004 1.00 81.62 198 LEU A O 1
ATOM 1557 N N . HIS A 1 199 ? 20.943 -2.883 -15.514 1.00 80.31 199 HIS A N 1
ATOM 1558 C CA . HIS A 1 199 ? 21.837 -2.827 -16.677 1.00 80.31 199 HIS A CA 1
ATOM 1559 C C . HIS A 1 199 ? 21.083 -2.723 -18.013 1.00 80.31 199 HIS A C 1
ATOM 1561 O O . HIS A 1 199 ? 21.691 -2.797 -19.077 1.00 80.31 199 HIS A O 1
ATOM 1567 N N . ALA A 1 200 ? 19.760 -2.560 -17.963 1.00 84.69 200 ALA A N 1
ATOM 1568 C CA . ALA A 1 200 ? 18.891 -2.437 -19.127 1.00 84.69 200 ALA A CA 1
ATOM 1569 C C . ALA A 1 200 ? 18.262 -1.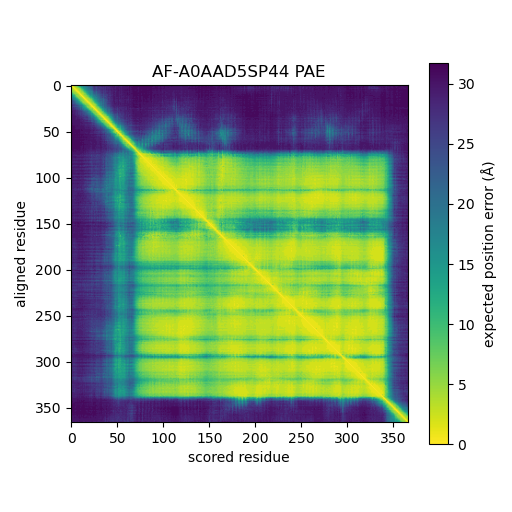041 -19.203 1.00 84.69 200 ALA A C 1
ATOM 1571 O O . ALA A 1 200 ? 18.142 -0.347 -18.191 1.00 84.69 200 ALA A O 1
ATOM 1572 N N . SER A 1 201 ? 17.826 -0.654 -20.405 1.00 88.00 201 SER A N 1
ATOM 1573 C CA . SER A 1 201 ? 17.093 0.599 -20.611 1.00 88.00 201 SER A CA 1
ATOM 1574 C C . SER A 1 201 ? 15.811 0.625 -19.758 1.00 88.00 201 SER A C 1
ATOM 1576 O O . SER A 1 201 ? 15.093 -0.383 -19.754 1.00 88.00 201 SER A O 1
ATOM 1578 N N . PRO A 1 202 ? 15.480 1.752 -19.091 1.00 86.81 202 PRO A N 1
ATOM 1579 C CA . PRO A 1 202 ? 14.275 1.890 -18.271 1.00 86.81 202 PRO A CA 1
ATOM 1580 C C . PRO A 1 202 ? 12.991 1.452 -18.991 1.00 86.81 202 PRO A C 1
ATOM 1582 O O . PRO A 1 202 ? 12.180 0.725 -18.427 1.00 86.81 202 PRO A O 1
ATOM 1585 N N . GLU A 1 203 ? 12.835 1.784 -20.273 1.00 88.31 203 GLU A N 1
ATOM 1586 C CA . GLU A 1 203 ? 11.643 1.426 -21.059 1.00 88.31 203 GLU A CA 1
ATOM 1587 C C . GLU A 1 203 ? 11.432 -0.088 -21.201 1.00 88.31 203 GLU A C 1
ATOM 1589 O O . GLU A 1 203 ? 10.309 -0.558 -21.386 1.00 88.31 203 GLU A O 1
ATOM 1594 N N . SER A 1 204 ? 12.503 -0.875 -21.082 1.00 89.69 204 SER A N 1
ATOM 1595 C CA . SER A 1 204 ? 12.418 -2.336 -21.159 1.00 89.69 204 SER A CA 1
ATOM 1596 C C . SER A 1 204 ? 11.628 -2.906 -19.984 1.00 89.69 204 SER A C 1
ATOM 1598 O O . SER A 1 204 ? 10.904 -3.881 -20.160 1.00 89.69 204 SER A O 1
ATOM 1600 N N . PHE A 1 205 ? 11.688 -2.265 -18.811 1.00 88.06 205 PHE A N 1
ATOM 1601 C CA . PHE A 1 205 ? 10.957 -2.685 -17.611 1.00 88.06 205 PHE A CA 1
ATOM 1602 C C . PHE A 1 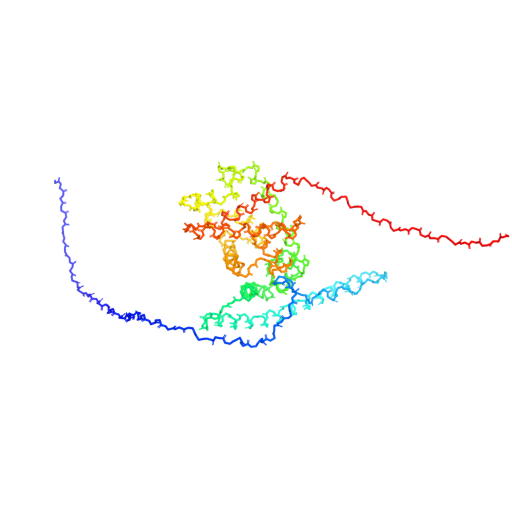205 ? 9.443 -2.466 -17.709 1.00 88.06 205 PHE A C 1
ATOM 1604 O O . PHE A 1 205 ? 8.706 -2.993 -16.885 1.00 88.06 205 PHE A O 1
ATOM 1611 N N . LEU A 1 206 ? 8.955 -1.732 -18.712 1.00 89.12 206 LEU A N 1
ATOM 1612 C CA . LEU A 1 206 ? 7.516 -1.620 -18.970 1.00 89.12 206 LEU A CA 1
ATOM 1613 C C . LEU A 1 206 ? 6.969 -2.820 -19.760 1.00 89.12 206 LEU A C 1
ATOM 1615 O O . LEU A 1 206 ? 5.770 -3.077 -19.747 1.00 89.12 206 LEU A O 1
ATOM 1619 N N . LYS A 1 207 ? 7.832 -3.577 -20.450 1.00 90.75 207 LYS A N 1
ATOM 1620 C CA . LYS A 1 207 ? 7.415 -4.702 -21.297 1.00 90.75 207 LYS A CA 1
ATOM 1621 C C . LYS A 1 207 ? 7.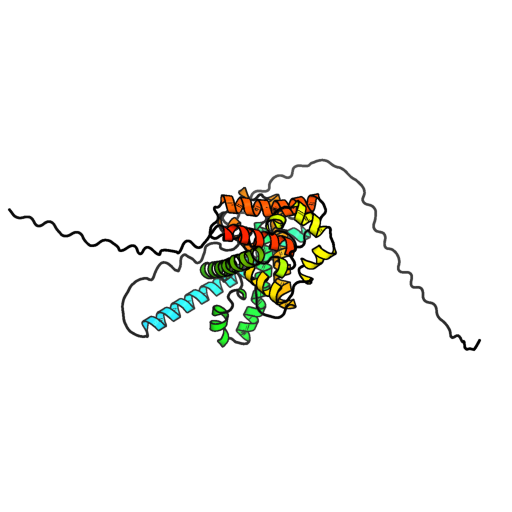308 -5.980 -20.472 1.00 90.75 207 LYS A C 1
ATOM 1623 O O . LYS A 1 207 ? 8.301 -6.436 -19.905 1.00 90.75 207 LYS A O 1
ATOM 1628 N N . SER A 1 208 ? 6.142 -6.622 -20.488 1.00 89.50 208 SER A N 1
ATOM 1629 C CA . SER A 1 208 ? 5.906 -7.872 -19.751 1.00 89.50 208 SER A CA 1
ATOM 1630 C C . SER A 1 208 ? 6.875 -8.996 -20.140 1.00 89.50 208 SER A C 1
ATOM 1632 O O . SER A 1 208 ? 7.411 -9.671 -19.265 1.00 89.50 208 SER A O 1
ATOM 1634 N N . SER A 1 209 ? 7.216 -9.126 -21.426 1.00 89.38 209 SER A N 1
ATOM 1635 C CA . SER A 1 209 ? 8.182 -10.123 -21.914 1.00 89.38 209 SER A CA 1
ATOM 1636 C C . SER A 1 209 ? 9.565 -9.995 -21.264 1.00 89.38 209 SER A C 1
ATOM 1638 O O . SER A 1 209 ? 10.209 -10.998 -20.951 1.00 89.38 209 SER A O 1
ATOM 1640 N N . PHE A 1 210 ? 10.024 -8.762 -21.035 1.00 90.50 210 PHE A N 1
ATOM 1641 C CA . PHE A 1 210 ? 11.304 -8.506 -20.384 1.00 90.50 210 PHE A CA 1
ATOM 1642 C C . PHE A 1 210 ? 11.241 -8.867 -18.896 1.00 90.50 210 PHE A C 1
ATOM 1644 O O . PHE A 1 210 ? 12.135 -9.547 -18.392 1.00 90.50 210 PHE A O 1
ATOM 1651 N N . LEU A 1 211 ? 10.147 -8.520 -18.212 1.00 89.94 211 LEU A N 1
ATOM 1652 C CA . LEU A 1 211 ? 9.923 -8.900 -16.811 1.00 89.94 211 LEU A CA 1
ATOM 1653 C C . LEU A 1 211 ? 9.920 -10.419 -16.622 1.00 89.94 211 LEU A C 1
ATOM 1655 O O . LEU A 1 211 ? 10.498 -10.924 -15.658 1.00 89.94 211 LEU A O 1
ATOM 1659 N N . PHE A 1 212 ? 9.317 -11.157 -17.555 1.00 91.00 212 PHE A N 1
ATOM 1660 C CA . PHE A 1 212 ? 9.291 -12.622 -17.523 1.00 91.00 212 PHE A CA 1
ATOM 1661 C C . PHE A 1 212 ? 10.665 -13.234 -17.786 1.00 91.00 212 PHE A C 1
ATOM 1663 O O . PHE A 1 212 ? 11.031 -14.222 -17.154 1.00 91.00 212 PHE A O 1
ATOM 1670 N N . SER A 1 213 ? 11.473 -12.620 -18.655 1.00 89.69 213 SER A N 1
ATOM 1671 C CA . SER A 1 213 ? 12.861 -13.049 -18.852 1.00 89.69 213 SER A CA 1
ATOM 1672 C C . SER A 1 213 ? 13.708 -12.892 -17.580 1.00 89.69 213 SER A C 1
ATOM 1674 O O . SER A 1 213 ? 14.427 -13.818 -17.215 1.00 89.69 213 SER A O 1
ATOM 1676 N N . LEU A 1 214 ? 13.547 -11.778 -16.854 1.00 88.56 214 LEU A N 1
ATOM 1677 C CA . LEU A 1 214 ? 14.265 -11.516 -15.602 1.00 88.56 214 LEU A CA 1
ATOM 1678 C C . LEU A 1 214 ? 13.778 -12.383 -14.437 1.00 88.56 214 LEU A C 1
ATOM 1680 O O . LEU A 1 214 ? 14.551 -12.737 -13.560 1.00 88.56 214 LEU A O 1
ATOM 1684 N N . SER A 1 215 ? 12.493 -12.722 -14.400 1.00 87.38 215 SER A N 1
ATOM 1685 C CA . SER A 1 215 ? 11.943 -13.573 -13.335 1.00 87.38 215 SER A CA 1
ATOM 1686 C C . SER A 1 215 ? 12.249 -15.058 -13.538 1.00 87.38 215 SER A C 1
ATOM 1688 O O . SER A 1 215 ? 12.313 -15.798 -12.559 1.00 87.38 215 SER A O 1
ATOM 1690 N N . ARG A 1 216 ? 12.496 -15.502 -14.779 1.00 88.19 216 ARG A N 1
ATOM 1691 C CA . ARG A 1 216 ? 12.985 -16.864 -15.063 1.00 88.19 216 ARG A CA 1
ATOM 1692 C C . ARG A 1 216 ? 14.425 -17.079 -14.610 1.00 88.19 216 ARG A C 1
ATOM 1694 O O . ARG A 1 216 ? 14.783 -18.196 -14.243 1.00 88.19 216 ARG A O 1
ATOM 1701 N N . ASP A 1 217 ? 15.246 -16.036 -14.632 1.00 88.69 217 ASP A N 1
ATOM 1702 C CA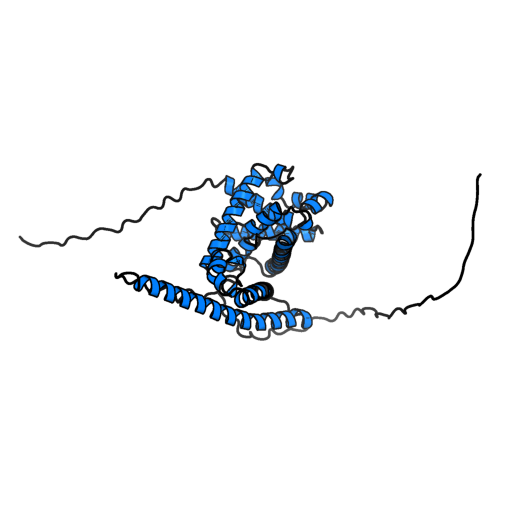 . ASP A 1 217 ? 16.593 -16.105 -14.088 1.00 88.69 217 ASP A CA 1
ATOM 1703 C C . ASP A 1 217 ? 16.557 -15.962 -12.559 1.00 88.69 217 ASP A C 1
ATOM 1705 O O . ASP A 1 217 ? 16.304 -14.903 -11.989 1.00 88.69 217 ASP A O 1
ATOM 1709 N N . GLN A 1 218 ? 16.837 -17.069 -11.873 1.00 83.56 218 GLN A N 1
ATOM 1710 C CA . GLN A 1 218 ? 16.788 -17.150 -10.416 1.00 83.56 218 GLN A CA 1
ATOM 1711 C C . GLN A 1 218 ? 17.716 -16.134 -9.730 1.00 83.56 218 GLN A C 1
ATOM 1713 O O . GLN A 1 218 ? 17.405 -15.648 -8.639 1.00 83.56 218 GLN A O 1
ATOM 1718 N N . SER A 1 219 ? 18.858 -15.815 -10.344 1.00 83.06 219 SER A N 1
ATOM 1719 C CA . SER A 1 219 ? 19.847 -14.916 -9.752 1.00 83.06 219 SER A CA 1
ATOM 1720 C C . SER A 1 219 ? 19.354 -13.467 -9.741 1.00 83.06 219 SER A C 1
ATOM 1722 O O . SER A 1 219 ? 19.374 -12.808 -8.696 1.00 83.06 219 SER A O 1
ATOM 1724 N N . THR A 1 220 ? 18.813 -12.997 -10.864 1.00 81.81 220 THR A N 1
ATOM 1725 C CA . THR A 1 220 ? 18.208 -11.668 -10.981 1.00 81.81 220 THR A CA 1
ATOM 1726 C C . THR A 1 220 ? 16.893 -11.577 -10.212 1.00 81.81 220 THR A C 1
ATOM 1728 O O . THR A 1 220 ? 16.702 -10.613 -9.470 1.00 81.81 220 THR A O 1
ATOM 1731 N N . ALA A 1 221 ? 16.035 -12.601 -10.252 1.00 83.00 221 ALA A N 1
ATOM 1732 C CA . ALA A 1 221 ? 14.806 -12.650 -9.455 1.00 83.00 221 ALA A CA 1
ATOM 1733 C C . ALA A 1 221 ? 15.071 -12.505 -7.943 1.00 83.00 221 ALA A C 1
ATOM 1735 O O . ALA A 1 221 ? 14.361 -11.781 -7.233 1.00 83.00 221 ALA A O 1
ATOM 1736 N N . LYS A 1 222 ? 16.144 -13.130 -7.440 1.00 85.19 222 LYS A N 1
ATOM 1737 C CA . LYS A 1 222 ? 16.571 -12.992 -6.041 1.00 85.19 222 LYS A CA 1
ATOM 1738 C C . LYS A 1 222 ? 17.027 -11.570 -5.710 1.00 85.19 222 LYS A C 1
ATOM 1740 O O . LYS A 1 222 ? 16.752 -11.095 -4.611 1.00 85.19 222 LYS A O 1
ATOM 1745 N N . ASN A 1 223 ? 17.669 -10.867 -6.642 1.00 85.00 223 ASN A N 1
ATOM 1746 C CA . ASN A 1 223 ? 18.097 -9.480 -6.433 1.00 85.00 223 ASN A CA 1
ATOM 1747 C C . ASN A 1 223 ? 16.908 -8.522 -6.277 1.00 85.00 223 ASN A C 1
ATOM 1749 O O . ASN A 1 223 ? 16.999 -7.588 -5.483 1.00 85.00 223 ASN A O 1
ATOM 1753 N N . PHE A 1 224 ? 15.784 -8.794 -6.946 1.00 84.12 224 PHE A N 1
ATOM 1754 C CA . PHE A 1 224 ? 14.536 -8.025 -6.820 1.00 84.12 224 PHE A CA 1
ATOM 1755 C C . PHE A 1 224 ? 13.586 -8.540 -5.734 1.00 84.12 224 PHE A C 1
ATOM 1757 O O . PHE A 1 224 ? 12.511 -7.971 -5.523 1.00 84.12 224 PHE A O 1
ATOM 1764 N N . SER A 1 225 ? 13.958 -9.610 -5.034 1.00 87.50 225 SER A N 1
ATOM 1765 C CA . SER A 1 225 ? 13.171 -10.125 -3.921 1.00 87.50 225 SER A CA 1
ATOM 1766 C C . SER A 1 225 ? 13.216 -9.160 -2.746 1.00 87.50 225 SER A C 1
ATOM 1768 O O . SER A 1 225 ? 14.224 -8.511 -2.473 1.00 87.50 225 SER A O 1
ATOM 1770 N N . LEU A 1 226 ? 12.137 -9.106 -1.967 1.00 85.81 226 LEU A N 1
ATOM 1771 C CA . LEU A 1 226 ? 12.099 -8.197 -0.831 1.00 85.81 226 LEU A CA 1
ATOM 1772 C C . LEU A 1 226 ? 13.191 -8.469 0.187 1.00 85.81 226 LEU A C 1
ATOM 1774 O O . LEU A 1 226 ? 13.473 -7.532 0.913 1.00 85.81 226 LEU A O 1
ATOM 1778 N N . ASP A 1 227 ? 13.761 -9.683 0.262 1.00 87.38 227 ASP A N 1
ATOM 1779 C CA . ASP A 1 227 ? 14.772 -10.146 1.230 1.00 87.38 227 ASP A CA 1
ATOM 1780 C C . ASP A 1 227 ? 16.223 -9.732 0.928 1.00 87.38 227 ASP A C 1
ATOM 1782 O O . ASP A 1 227 ? 17.032 -9.643 1.854 1.00 87.38 227 ASP A O 1
ATOM 1786 N N . SER A 1 228 ? 16.537 -9.378 -0.318 1.00 87.12 228 SER A N 1
ATOM 1787 C CA . SER A 1 228 ? 17.869 -8.901 -0.730 1.00 87.12 228 SER A CA 1
ATOM 1788 C C . SER A 1 228 ? 18.071 -7.398 -0.505 1.00 87.12 228 SER A C 1
ATOM 1790 O O . SER A 1 228 ? 19.205 -6.927 -0.450 1.00 87.12 228 SER A O 1
ATOM 1792 N N . LEU A 1 229 ? 16.981 -6.637 -0.365 1.00 86.25 229 LEU A N 1
ATOM 1793 C CA . LEU A 1 229 ? 17.027 -5.177 -0.292 1.00 86.25 229 LEU A CA 1
ATOM 1794 C C . LEU A 1 229 ? 17.798 -4.665 0.933 1.00 86.25 229 LEU A C 1
ATOM 1796 O O . LEU A 1 229 ? 17.597 -5.127 2.064 1.00 86.25 229 LEU A O 1
ATOM 1800 N N . SER A 1 230 ? 18.626 -3.645 0.702 1.00 89.00 230 SER A N 1
ATOM 1801 C CA . SER A 1 230 ? 19.336 -2.907 1.749 1.00 89.00 230 SER A CA 1
ATOM 1802 C C . SER A 1 230 ? 18.377 -2.084 2.620 1.00 89.00 230 SER A C 1
ATOM 1804 O O . SER A 1 230 ? 17.278 -1.716 2.202 1.00 89.00 230 SER A O 1
ATOM 1806 N N . SER A 1 231 ? 18.807 -1.729 3.837 1.00 89.44 231 SER A N 1
ATOM 1807 C CA . SER A 1 231 ? 18.015 -0.895 4.761 1.00 89.44 231 SER A CA 1
ATOM 1808 C C . SER A 1 231 ? 17.601 0.446 4.135 1.00 89.44 231 SER A C 1
ATOM 1810 O O . SER A 1 231 ? 16.464 0.893 4.293 1.00 89.44 231 SER A O 1
ATOM 1812 N N . THR A 1 232 ? 18.505 1.063 3.369 1.00 90.38 232 THR A N 1
ATOM 1813 C CA . THR A 1 232 ? 18.246 2.326 2.668 1.00 90.38 232 THR A CA 1
ATOM 1814 C C . THR A 1 232 ? 17.187 2.149 1.584 1.00 90.38 232 THR A C 1
ATOM 1816 O O . THR A 1 232 ? 16.239 2.927 1.538 1.00 90.38 232 THR A O 1
ATOM 1819 N N . GLN A 1 233 ? 17.287 1.094 0.768 1.00 89.94 233 GLN A N 1
ATOM 1820 C CA . GLN A 1 233 ? 16.281 0.785 -0.254 1.00 89.94 233 GLN A CA 1
ATOM 1821 C C . GLN A 1 233 ? 14.911 0.496 0.372 1.00 89.94 233 GLN A C 1
ATOM 1823 O O . GLN A 1 233 ? 13.911 1.039 -0.087 1.00 89.94 233 GLN A O 1
ATOM 1828 N N . LEU A 1 234 ? 14.857 -0.280 1.461 1.00 91.88 234 LEU A N 1
ATOM 1829 C CA . LEU A 1 234 ? 13.615 -0.555 2.193 1.00 91.88 234 LEU A CA 1
ATOM 1830 C C . LEU A 1 234 ? 12.968 0.728 2.725 1.00 91.88 234 LEU A C 1
ATOM 1832 O O . LEU A 1 234 ? 11.755 0.898 2.617 1.00 91.88 234 LEU A O 1
ATOM 1836 N N . LYS A 1 235 ? 13.766 1.652 3.271 1.00 92.44 235 LYS A N 1
ATOM 1837 C CA . LYS A 1 235 ? 13.272 2.952 3.740 1.00 92.44 235 LYS A CA 1
ATOM 1838 C C . LYS A 1 235 ? 12.682 3.773 2.594 1.00 92.44 235 LYS A C 1
ATOM 1840 O O . LYS A 1 235 ? 11.593 4.325 2.751 1.00 92.44 235 LYS A O 1
ATOM 1845 N N . THR A 1 236 ? 13.375 3.828 1.457 1.00 91.94 236 THR A N 1
ATOM 1846 C CA . THR A 1 236 ? 12.918 4.549 0.263 1.00 91.94 236 THR A CA 1
ATOM 1847 C C . THR A 1 236 ? 11.634 3.944 -0.301 1.00 91.94 236 THR A C 1
ATOM 1849 O O . THR A 1 236 ? 10.693 4.682 -0.569 1.00 91.94 236 THR A O 1
ATOM 1852 N N . ILE A 1 237 ? 11.544 2.614 -0.407 1.00 92.06 237 ILE A N 1
ATOM 1853 C CA . ILE A 1 237 ? 10.345 1.919 -0.903 1.00 92.06 237 ILE A CA 1
ATOM 1854 C C . ILE A 1 237 ? 9.164 2.093 0.059 1.00 92.06 237 ILE A C 1
ATOM 1856 O O . ILE A 1 237 ? 8.046 2.370 -0.371 1.00 92.06 237 ILE A O 1
ATOM 1860 N N . ASN A 1 238 ? 9.393 2.010 1.372 1.00 92.88 238 ASN A N 1
ATOM 1861 C CA . ASN A 1 238 ? 8.334 2.293 2.337 1.00 92.88 238 ASN A CA 1
ATOM 1862 C C . ASN A 1 238 ? 7.835 3.731 2.193 1.00 92.88 238 ASN A C 1
ATOM 1864 O O . ASN A 1 238 ? 6.631 3.951 2.200 1.00 92.88 238 ASN A O 1
ATOM 1868 N N . GLN A 1 239 ? 8.729 4.702 2.001 1.00 91.50 239 GLN A N 1
ATOM 1869 C CA . GLN A 1 239 ? 8.333 6.087 1.762 1.00 91.50 239 GLN A CA 1
ATOM 1870 C C . GLN A 1 239 ? 7.590 6.262 0.423 1.00 91.50 239 GLN A C 1
ATOM 1872 O O . GLN A 1 239 ? 6.588 6.972 0.383 1.00 91.50 239 GLN A O 1
ATOM 1877 N N . TYR A 1 240 ? 8.008 5.555 -0.631 1.00 92.25 240 TYR A N 1
ATOM 1878 C CA . TYR A 1 240 ? 7.341 5.502 -1.938 1.00 92.25 240 TYR A CA 1
ATOM 1879 C C . TYR A 1 240 ? 5.888 4.995 -1.844 1.00 92.25 240 TYR A C 1
ATOM 1881 O O . TYR A 1 240 ? 4.997 5.520 -2.511 1.00 92.25 240 TYR A O 1
ATOM 1889 N N . LEU A 1 241 ? 5.618 4.024 -0.967 1.00 92.00 241 LEU A N 1
ATOM 1890 C CA . LEU A 1 241 ? 4.268 3.503 -0.688 1.00 92.00 241 LEU A CA 1
ATOM 1891 C C . LEU A 1 241 ? 3.544 4.256 0.448 1.00 92.00 241 LEU A C 1
ATOM 1893 O O . LEU A 1 241 ? 2.441 3.891 0.857 1.00 92.00 241 LEU A O 1
ATOM 1897 N N . GLY A 1 242 ? 4.172 5.289 1.014 1.00 89.00 242 GLY A N 1
ATOM 1898 C CA . GLY A 1 242 ? 3.674 6.021 2.179 1.00 89.00 242 GLY A CA 1
ATOM 1899 C C . GLY A 1 242 ? 3.674 5.223 3.491 1.00 89.00 242 GLY A C 1
ATOM 1900 O O . GLY A 1 242 ? 3.130 5.699 4.479 1.00 89.00 242 GLY A O 1
ATOM 1901 N N . LEU A 1 243 ? 4.253 4.022 3.537 1.00 89.56 243 LEU A N 1
ATOM 1902 C CA . LEU A 1 243 ? 4.340 3.143 4.707 1.00 89.56 243 LEU A CA 1
ATOM 1903 C C . LEU A 1 243 ? 5.298 3.673 5.791 1.00 89.56 243 LEU A C 1
ATOM 1905 O O . LEU A 1 243 ? 6.012 4.664 5.634 1.00 89.56 243 LEU A O 1
ATOM 1909 N N . TRP A 1 244 ? 5.324 2.977 6.932 1.00 83.69 244 TRP A N 1
ATOM 1910 C CA . TRP A 1 244 ? 6.216 3.295 8.046 1.00 83.69 244 TRP A CA 1
ATOM 1911 C C . TRP A 1 244 ? 7.699 3.200 7.643 1.00 83.69 244 TRP A C 1
ATOM 1913 O O . TRP A 1 244 ? 8.151 2.171 7.142 1.00 83.69 244 TRP A O 1
ATOM 1923 N N . ARG A 1 245 ? 8.472 4.263 7.903 1.00 80.19 245 ARG A N 1
ATOM 1924 C CA . ARG A 1 245 ? 9.849 4.440 7.390 1.00 80.19 245 ARG A CA 1
ATOM 1925 C C . ARG A 1 245 ? 10.951 4.512 8.455 1.00 80.19 245 ARG A C 1
ATOM 1927 O O . ARG A 1 245 ? 12.097 4.814 8.127 1.00 80.19 245 ARG A O 1
ATOM 1934 N N . PHE A 1 246 ? 10.619 4.298 9.726 1.00 80.62 246 PHE A N 1
ATOM 1935 C CA . PHE A 1 246 ? 11.572 4.415 10.834 1.00 80.62 246 PHE A CA 1
ATOM 1936 C C . PHE A 1 246 ? 11.892 3.051 11.448 1.00 80.62 246 PHE A C 1
ATOM 1938 O O . PHE A 1 246 ? 10.998 2.228 11.619 1.00 80.62 246 PHE A O 1
ATOM 1945 N N . GLY A 1 247 ? 13.153 2.832 11.820 1.00 84.88 247 GLY A N 1
ATOM 1946 C CA . GLY A 1 247 ? 13.611 1.605 12.474 1.00 84.88 247 GLY A CA 1
ATOM 1947 C C . GLY A 1 247 ? 14.597 0.783 11.634 1.00 84.88 247 GLY A C 1
ATOM 1948 O O . GLY A 1 247 ? 14.964 1.188 10.529 1.00 84.88 247 GLY A O 1
ATOM 1949 N N . PRO A 1 248 ? 15.059 -0.360 12.170 1.00 88.88 248 PRO A N 1
ATOM 1950 C CA . PRO A 1 248 ? 16.006 -1.247 11.498 1.00 88.88 248 PRO A CA 1
ATOM 1951 C C . PRO A 1 248 ? 15.360 -2.009 10.329 1.00 88.88 248 PRO A C 1
ATOM 1953 O O . PRO A 1 248 ? 14.139 -2.160 10.262 1.00 88.88 248 PRO A O 1
ATOM 1956 N N . ALA A 1 249 ? 16.183 -2.566 9.435 1.00 87.88 249 ALA A N 1
ATOM 1957 C CA . ALA A 1 249 ? 15.738 -3.220 8.197 1.00 87.88 249 ALA A CA 1
ATOM 1958 C C . ALA A 1 249 ? 14.641 -4.288 8.399 1.00 87.88 249 ALA A C 1
ATOM 1960 O O . ALA A 1 249 ? 13.650 -4.301 7.670 1.00 87.88 249 ALA A O 1
ATOM 1961 N N . GLY A 1 250 ? 14.760 -5.147 9.420 1.00 87.56 250 GLY A N 1
ATOM 1962 C CA . GLY A 1 250 ? 13.753 -6.180 9.707 1.00 87.56 250 GLY A CA 1
ATOM 1963 C C . GLY A 1 250 ? 12.371 -5.610 10.059 1.00 87.56 250 GLY A C 1
ATOM 1964 O O . GLY A 1 250 ? 11.345 -6.165 9.665 1.00 87.56 250 GLY A O 1
ATOM 1965 N N . MET A 1 251 ? 12.339 -4.458 10.733 1.00 88.25 251 MET A N 1
ATOM 1966 C CA . MET A 1 251 ? 11.106 -3.760 11.097 1.00 88.25 251 MET A CA 1
ATOM 1967 C C . MET A 1 251 ? 10.475 -3.038 9.900 1.00 88.25 251 MET A C 1
ATOM 1969 O O . MET A 1 251 ? 9.255 -2.928 9.843 1.00 88.25 251 MET A O 1
ATOM 1973 N N . LEU A 1 252 ? 11.279 -2.590 8.930 1.00 90.56 252 LEU A N 1
ATOM 1974 C CA . LEU A 1 252 ? 10.794 -1.977 7.687 1.00 90.56 252 LEU A CA 1
ATOM 1975 C C . LEU A 1 252 ? 10.251 -3.012 6.695 1.00 90.56 252 LEU A C 1
ATOM 1977 O O . LEU A 1 252 ? 9.273 -2.745 5.998 1.00 90.56 252 LEU A O 1
ATOM 1981 N N . ARG A 1 253 ? 10.855 -4.204 6.659 1.00 92.62 253 ARG A N 1
ATOM 1982 C CA . ARG A 1 253 ? 10.494 -5.276 5.725 1.00 92.62 253 ARG A CA 1
ATOM 1983 C C . ARG A 1 253 ? 9.120 -5.882 6.010 1.00 92.62 253 ARG A C 1
ATOM 1985 O O . ARG A 1 253 ? 8.392 -6.196 5.075 1.00 92.62 253 ARG A O 1
ATOM 1992 N N . LYS A 1 254 ? 8.740 -6.049 7.281 1.00 90.12 254 LYS A N 1
ATOM 1993 C CA . LYS A 1 254 ? 7.464 -6.694 7.643 1.00 90.12 254 LYS A CA 1
ATOM 1994 C C . LYS A 1 254 ? 6.225 -5.907 7.170 1.00 90.12 254 LYS A C 1
ATOM 1996 O O . LYS A 1 254 ? 5.362 -6.523 6.551 1.00 90.12 254 LYS A O 1
ATOM 2001 N N . PRO A 1 255 ? 6.108 -4.582 7.396 1.00 89.25 255 PRO A N 1
ATOM 2002 C CA . PRO A 1 255 ? 5.026 -3.781 6.825 1.00 89.25 255 PRO A CA 1
ATOM 2003 C C . PRO A 1 255 ? 4.980 -3.840 5.299 1.00 89.25 255 PRO A C 1
ATOM 2005 O O . PRO A 1 255 ? 3.894 -3.948 4.745 1.00 89.25 255 PRO A O 1
ATOM 2008 N N . LEU A 1 256 ? 6.142 -3.820 4.638 1.00 92.81 256 LEU A N 1
ATOM 2009 C CA . LEU A 1 256 ? 6.237 -3.900 3.182 1.00 92.81 256 LEU A CA 1
ATOM 2010 C C . LEU A 1 256 ? 5.709 -5.234 2.640 1.00 92.81 256 LEU A C 1
ATOM 2012 O O . LEU A 1 256 ? 4.862 -5.235 1.753 1.00 92.81 256 LEU A O 1
ATOM 2016 N N . LYS A 1 257 ? 6.160 -6.357 3.217 1.00 93.00 257 LYS A N 1
ATOM 2017 C CA . LYS A 1 257 ? 5.671 -7.703 2.877 1.00 93.00 257 LYS A CA 1
ATOM 2018 C C . LYS A 1 257 ? 4.157 -7.800 3.054 1.00 93.00 257 LYS A C 1
ATOM 2020 O O . LYS A 1 257 ? 3.456 -8.142 2.112 1.00 93.00 257 LYS A O 1
ATOM 2025 N N . ASN A 1 258 ? 3.654 -7.401 4.223 1.00 91.62 258 ASN A N 1
ATOM 2026 C CA . ASN A 1 258 ? 2.220 -7.427 4.505 1.00 91.62 258 ASN A CA 1
ATOM 2027 C C . ASN A 1 258 ? 1.422 -6.565 3.513 1.00 91.62 258 ASN A C 1
ATOM 2029 O O . ASN A 1 258 ? 0.367 -6.982 3.055 1.00 91.62 258 ASN A O 1
ATOM 2033 N N . HIS A 1 259 ? 1.907 -5.363 3.186 1.00 93.56 259 HIS A N 1
ATOM 2034 C CA . HIS A 1 259 ? 1.247 -4.473 2.229 1.00 93.56 259 HIS A CA 1
ATOM 2035 C C . HIS A 1 259 ? 1.152 -5.113 0.842 1.00 93.56 259 HIS A C 1
ATOM 2037 O O . HIS A 1 259 ? 0.085 -5.118 0.237 1.00 93.56 259 HIS A O 1
ATOM 2043 N N . LEU A 1 260 ? 2.244 -5.701 0.356 1.00 93.81 260 LEU A N 1
ATOM 2044 C CA . LEU A 1 260 ? 2.278 -6.343 -0.958 1.00 93.81 260 LEU A CA 1
ATOM 2045 C C . LEU A 1 260 ? 1.438 -7.623 -1.020 1.00 93.81 260 LEU A C 1
ATOM 2047 O O . LEU A 1 260 ? 0.817 -7.887 -2.046 1.00 93.81 260 LEU A O 1
ATOM 2051 N N . GLU A 1 261 ? 1.344 -8.380 0.074 1.00 93.06 261 GLU A N 1
ATOM 2052 C CA . GLU A 1 261 ? 0.400 -9.500 0.183 1.00 93.06 261 GLU A CA 1
ATOM 2053 C C . GLU A 1 261 ? -1.056 -9.032 0.076 1.00 93.06 261 GLU A C 1
ATOM 2055 O O . GLU A 1 261 ? -1.848 -9.657 -0.631 1.00 93.06 261 GLU A O 1
ATOM 2060 N N . VAL A 1 262 ? -1.400 -7.915 0.728 1.00 94.06 262 VAL A N 1
ATOM 2061 C CA . VAL A 1 262 ? -2.738 -7.312 0.630 1.00 94.06 262 VAL A CA 1
ATOM 2062 C C . VAL A 1 262 ? -3.017 -6.836 -0.793 1.00 94.06 262 VAL A C 1
ATOM 2064 O O . VAL A 1 262 ? -4.085 -7.123 -1.327 1.00 94.06 262 VAL A O 1
ATOM 2067 N N . VAL A 1 263 ? -2.056 -6.172 -1.443 1.00 95.06 263 VAL A N 1
ATOM 2068 C CA . VAL A 1 263 ? -2.181 -5.744 -2.849 1.00 95.06 263 VAL A CA 1
ATOM 2069 C C . VAL A 1 263 ? -2.371 -6.946 -3.775 1.00 95.06 263 VAL A C 1
ATOM 2071 O O . VAL A 1 263 ? -3.279 -6.935 -4.598 1.00 95.06 263 VAL A O 1
ATOM 2074 N N . ARG A 1 264 ? -1.590 -8.019 -3.600 1.00 93.31 264 ARG A N 1
ATOM 2075 C CA . ARG A 1 264 ? -1.729 -9.257 -4.383 1.00 93.31 264 ARG A CA 1
ATOM 2076 C C . ARG A 1 264 ? -3.092 -9.921 -4.170 1.00 93.31 264 ARG A C 1
ATOM 2078 O O . ARG A 1 264 ? -3.636 -10.526 -5.093 1.00 93.31 264 ARG A O 1
ATOM 2085 N N . GLY A 1 265 ? -3.638 -9.858 -2.956 1.00 94.19 265 GLY A N 1
ATOM 2086 C CA . GLY A 1 265 ? -5.003 -10.296 -2.682 1.00 94.19 265 GLY A CA 1
ATOM 2087 C C . GLY A 1 265 ? -6.036 -9.426 -3.398 1.00 94.19 265 GLY A C 1
ATOM 2088 O O . GLY A 1 265 ? -6.887 -9.965 -4.100 1.00 94.19 265 GLY A O 1
ATOM 2089 N N . ASP A 1 266 ? -5.911 -8.101 -3.295 1.00 95.81 266 ASP A N 1
ATOM 2090 C CA . ASP A 1 266 ? -6.773 -7.119 -3.969 1.00 95.81 266 ASP A CA 1
ATOM 2091 C C . ASP A 1 266 ? -6.746 -7.279 -5.499 1.00 95.81 266 ASP A C 1
ATOM 2093 O O . ASP A 1 266 ? -7.796 -7.232 -6.134 1.00 95.81 266 ASP A O 1
ATOM 2097 N N . ASP A 1 267 ? -5.582 -7.565 -6.093 1.00 95.56 267 ASP A N 1
ATOM 2098 C CA . ASP A 1 267 ? -5.429 -7.837 -7.530 1.00 95.56 267 ASP A CA 1
ATOM 2099 C C . ASP A 1 267 ? -6.321 -9.003 -7.990 1.00 95.56 267 ASP A C 1
ATOM 2101 O O . ASP A 1 267 ? -6.961 -8.919 -9.037 1.00 95.56 267 ASP A O 1
ATOM 2105 N N . LYS A 1 268 ? -6.442 -10.076 -7.191 1.00 93.88 268 LYS A N 1
ATOM 2106 C CA . LYS A 1 268 ? -7.328 -11.211 -7.519 1.00 93.88 268 LYS A CA 1
ATOM 2107 C C . LYS A 1 268 ? -8.795 -10.790 -7.550 1.00 93.88 268 LYS A C 1
ATOM 2109 O O . LYS A 1 268 ? -9.541 -11.239 -8.420 1.00 93.88 268 LYS A O 1
ATOM 2114 N N . PHE A 1 269 ? -9.202 -9.937 -6.613 1.00 95.00 269 PHE A N 1
ATOM 2115 C CA . PHE A 1 269 ? -10.562 -9.413 -6.563 1.00 95.00 269 PHE A CA 1
ATOM 2116 C C . PHE A 1 269 ? -10.843 -8.454 -7.719 1.00 95.00 269 PHE A C 1
ATOM 2118 O O . PHE A 1 269 ? -11.894 -8.564 -8.343 1.00 95.00 269 PHE A O 1
ATOM 2125 N N . LEU A 1 270 ? -9.896 -7.576 -8.058 1.00 95.50 270 LEU A N 1
ATOM 2126 C CA . LEU A 1 270 ? -10.017 -6.660 -9.194 1.00 95.50 270 LEU A CA 1
ATOM 2127 C C . LEU A 1 270 ? -10.137 -7.392 -10.530 1.00 95.50 270 LEU A C 1
ATOM 2129 O O . LEU A 1 270 ? -10.958 -7.008 -11.355 1.00 95.50 270 LEU A O 1
ATOM 2133 N N . VAL A 1 271 ? -9.368 -8.464 -10.733 1.00 94.81 271 VAL A N 1
ATOM 2134 C CA . VAL A 1 271 ? -9.474 -9.289 -11.947 1.00 94.81 271 VAL A CA 1
ATOM 2135 C C . VAL A 1 271 ? -10.840 -9.978 -12.036 1.00 94.81 271 VAL A C 1
ATOM 2137 O O . VAL A 1 271 ? -11.374 -10.133 -13.130 1.00 94.81 271 VAL A O 1
ATOM 2140 N N . ARG A 1 272 ? -11.422 -10.384 -10.900 1.00 93.56 272 ARG A N 1
ATOM 2141 C CA . ARG A 1 272 ? -12.728 -11.060 -10.855 1.00 93.56 272 ARG A CA 1
ATOM 2142 C C . ARG A 1 272 ? -13.908 -10.097 -11.025 1.00 93.56 272 ARG A C 1
ATOM 2144 O O . ARG A 1 272 ? -14.860 -10.432 -11.716 1.00 93.56 272 ARG A O 1
ATOM 2151 N N . GLU A 1 273 ? -13.871 -8.943 -10.363 1.00 93.06 273 GLU A N 1
ATOM 2152 C CA . GLU A 1 273 ? -14.980 -7.972 -10.314 1.00 93.06 273 GLU A CA 1
ATOM 2153 C C . GLU A 1 273 ? -14.901 -6.905 -11.422 1.00 93.06 273 GLU A C 1
ATOM 2155 O O . GLU A 1 273 ? -15.909 -6.282 -11.752 1.00 93.06 273 GLU A O 1
ATOM 2160 N N . GLY A 1 274 ? -13.721 -6.711 -12.018 1.00 93.31 274 GLY A N 1
ATOM 2161 C CA . GLY A 1 274 ? -13.460 -5.734 -13.074 1.00 93.31 274 GLY A CA 1
ATOM 2162 C C . GLY A 1 274 ? -13.220 -4.310 -12.556 1.00 93.31 274 GLY A C 1
ATOM 2163 O O . GLY A 1 274 ? -13.819 -3.866 -11.576 1.00 93.31 274 GLY A O 1
ATOM 2164 N N . ILE A 1 275 ? -12.353 -3.560 -13.248 1.00 93.50 275 ILE A N 1
ATOM 2165 C CA . ILE A 1 275 ? -11.971 -2.184 -12.872 1.00 93.50 275 ILE A CA 1
ATOM 2166 C C . ILE A 1 275 ? -13.105 -1.178 -13.129 1.00 93.50 275 ILE A C 1
ATOM 2168 O O . ILE A 1 275 ? -13.237 -0.195 -12.404 1.00 93.50 275 ILE A O 1
ATOM 2172 N N . GLU A 1 276 ? -13.959 -1.423 -14.125 1.00 89.56 276 GLU A N 1
ATOM 2173 C CA . GLU A 1 276 ? -15.011 -0.480 -14.534 1.00 89.56 276 GLU A CA 1
ATOM 2174 C C . GLU A 1 276 ? -16.059 -0.203 -13.447 1.00 89.56 276 GLU A C 1
ATOM 2176 O O . GLU A 1 276 ? -16.667 0.865 -13.434 1.00 89.56 276 GLU A O 1
ATOM 2181 N N . SER A 1 277 ? -16.237 -1.135 -12.507 1.00 87.12 277 SER A N 1
ATOM 2182 C CA . SER A 1 277 ? -17.190 -1.013 -11.398 1.00 87.12 277 SER A CA 1
ATOM 2183 C C . SER A 1 277 ? -16.673 -0.170 -10.219 1.00 87.12 277 SER A C 1
ATOM 2185 O O . SER A 1 277 ? -17.428 0.113 -9.281 1.00 87.12 277 SER A O 1
ATOM 2187 N N . LEU A 1 278 ? -15.397 0.242 -10.233 1.00 89.69 278 LEU A N 1
ATOM 2188 C CA . LEU A 1 278 ? -14.797 1.018 -9.148 1.00 89.69 278 LEU A CA 1
ATOM 2189 C C . LEU A 1 278 ? -15.258 2.477 -9.161 1.00 89.69 278 LEU A C 1
ATOM 2191 O O . LEU A 1 278 ? -15.270 3.155 -10.187 1.00 89.69 278 LEU A O 1
ATOM 2195 N N . SER A 1 279 ? -15.534 3.004 -7.967 1.00 91.50 279 SER A N 1
ATOM 2196 C CA . SER A 1 279 ? -15.686 4.444 -7.767 1.00 91.50 279 SER A CA 1
ATOM 2197 C C . SER A 1 279 ? -14.340 5.158 -7.962 1.00 91.50 279 SER A C 1
ATOM 2199 O O . SER A 1 279 ? -13.271 4.577 -7.758 1.00 91.50 279 SER A O 1
ATOM 2201 N N . LEU A 1 280 ? -14.373 6.456 -8.280 1.00 90.31 280 LEU A N 1
ATOM 2202 C CA . LEU A 1 280 ? -13.160 7.274 -8.432 1.00 90.31 280 LEU A CA 1
ATOM 2203 C C . LEU A 1 280 ? -12.259 7.233 -7.189 1.00 90.31 280 LEU A C 1
ATOM 2205 O O . LEU A 1 280 ? -11.032 7.269 -7.285 1.00 90.31 280 LEU A O 1
ATOM 2209 N N . THR A 1 281 ? -12.864 7.155 -6.009 1.00 87.88 281 THR A N 1
ATOM 2210 C CA . THR A 1 281 ? -12.131 7.102 -4.752 1.00 87.88 281 THR A CA 1
ATOM 2211 C C . THR A 1 281 ? -11.422 5.766 -4.553 1.00 87.88 281 THR A C 1
ATOM 2213 O O . THR A 1 281 ? -10.265 5.745 -4.137 1.00 87.88 281 THR A O 1
ATOM 2216 N N . ASP A 1 282 ? -12.091 4.664 -4.898 1.00 90.31 282 ASP A N 1
ATOM 2217 C CA . ASP A 1 282 ? -11.560 3.305 -4.769 1.00 90.31 282 ASP A CA 1
ATOM 2218 C C . ASP A 1 282 ? -10.476 3.057 -5.818 1.00 90.31 282 ASP A C 1
ATOM 2220 O O . ASP A 1 282 ? -9.503 2.357 -5.543 1.00 90.31 282 ASP A O 1
ATOM 2224 N N . LEU A 1 283 ? -10.632 3.659 -7.001 1.00 93.19 283 LEU A N 1
ATOM 2225 C CA . LEU A 1 283 ? -9.647 3.655 -8.074 1.00 93.19 283 LEU A CA 1
ATOM 2226 C C . LEU A 1 283 ? -8.366 4.374 -7.644 1.00 93.19 283 LEU A C 1
ATOM 2228 O O . LEU A 1 283 ? -7.289 3.790 -7.706 1.00 93.19 283 LEU A O 1
ATOM 2232 N N . ARG A 1 284 ? -8.475 5.606 -7.127 1.00 91.81 284 ARG A N 1
ATOM 2233 C CA . ARG A 1 284 ? -7.313 6.347 -6.604 1.00 91.81 284 ARG A CA 1
ATOM 2234 C C . ARG A 1 284 ? -6.623 5.588 -5.476 1.00 91.81 284 ARG A C 1
ATOM 2236 O O . ARG A 1 284 ? -5.408 5.439 -5.507 1.00 91.81 284 ARG A O 1
ATOM 2243 N N . ALA A 1 285 ? -7.391 5.055 -4.527 1.00 90.19 285 ALA A N 1
ATOM 2244 C CA . ALA A 1 285 ? -6.869 4.223 -3.447 1.00 90.19 285 ALA A CA 1
ATOM 2245 C C . ALA A 1 285 ? -6.116 2.984 -3.967 1.00 90.19 285 ALA A C 1
ATOM 2247 O O . ALA A 1 285 ? -5.031 2.671 -3.475 1.00 90.19 285 ALA A O 1
ATOM 2248 N N . ALA A 1 286 ? -6.668 2.295 -4.971 1.00 94.12 286 ALA A N 1
ATOM 2249 C CA . ALA A 1 286 ? -6.045 1.129 -5.592 1.00 94.12 286 ALA A CA 1
ATOM 2250 C C . ALA A 1 286 ? -4.730 1.485 -6.303 1.00 94.12 286 ALA A C 1
ATOM 2252 O O . ALA A 1 286 ? -3.743 0.760 -6.155 1.00 94.12 286 ALA A O 1
ATOM 2253 N N . CYS A 1 287 ? -4.702 2.605 -7.029 1.00 93.62 287 CYS A N 1
ATOM 2254 C CA . CYS A 1 287 ? -3.503 3.113 -7.691 1.00 93.62 287 CYS A CA 1
ATOM 2255 C C . CYS A 1 287 ? -2.421 3.504 -6.674 1.00 93.62 287 CYS A C 1
ATOM 2257 O O . CYS A 1 287 ? -1.286 3.038 -6.768 1.00 93.62 287 CYS A O 1
ATOM 2259 N N . GLU A 1 288 ? -2.783 4.273 -5.644 1.00 91.75 288 GLU A N 1
ATOM 2260 C CA . GLU A 1 288 ? -1.866 4.694 -4.579 1.00 91.75 288 GLU A CA 1
ATOM 2261 C C . GLU A 1 288 ? -1.265 3.497 -3.823 1.00 91.75 288 GLU A C 1
ATOM 2263 O O . GLU A 1 288 ? -0.070 3.497 -3.521 1.00 91.75 288 GLU A O 1
ATOM 2268 N N . ALA A 1 289 ? -2.056 2.446 -3.569 1.00 92.38 289 ALA A N 1
ATOM 2269 C CA . ALA A 1 289 ? -1.579 1.217 -2.931 1.00 92.38 289 ALA A CA 1
ATOM 2270 C C . ALA A 1 289 ? -0.526 0.470 -3.772 1.00 92.38 289 ALA A C 1
ATOM 2272 O O . ALA A 1 289 ? 0.344 -0.193 -3.209 1.00 92.38 289 ALA A O 1
ATOM 2273 N N . ARG A 1 290 ? -0.568 0.599 -5.102 1.00 93.75 290 ARG A N 1
ATOM 2274 C CA . ARG A 1 290 ? 0.394 -0.005 -6.043 1.00 93.75 290 ARG A CA 1
ATOM 2275 C C . ARG A 1 290 ? 1.573 0.916 -6.373 1.00 93.75 290 ARG A C 1
ATOM 2277 O O . ARG A 1 290 ? 2.498 0.501 -7.059 1.00 93.75 290 ARG A O 1
ATOM 2284 N N . GLY A 1 291 ? 1.562 2.153 -5.870 1.00 91.06 291 GLY A N 1
ATOM 2285 C CA . GLY A 1 291 ? 2.581 3.159 -6.178 1.00 91.06 291 GLY A CA 1
ATOM 2286 C C . GLY A 1 291 ? 2.364 3.893 -7.505 1.00 91.06 291 GLY A C 1
ATOM 2287 O O . GLY A 1 291 ? 3.245 4.617 -7.961 1.00 91.06 291 GLY A O 1
ATOM 2288 N N . ILE A 1 292 ? 1.192 3.755 -8.120 1.00 91.12 292 ILE A N 1
ATOM 2289 C CA . ILE A 1 292 ? 0.823 4.490 -9.332 1.00 91.12 292 ILE A CA 1
ATOM 2290 C C . ILE A 1 292 ? 0.476 5.932 -8.927 1.00 91.12 292 ILE A C 1
ATOM 2292 O O . ILE A 1 292 ? -0.272 6.159 -7.975 1.00 91.12 292 ILE A O 1
ATOM 2296 N N . THR A 1 293 ? 1.045 6.924 -9.614 1.00 85.50 293 THR A N 1
ATOM 2297 C CA . THR A 1 293 ? 0.817 8.348 -9.312 1.00 85.50 293 THR A CA 1
ATOM 2298 C C . THR A 1 293 ? -0.591 8.788 -9.715 1.00 85.50 293 THR A C 1
ATOM 2300 O O . THR A 1 293 ? -1.028 8.503 -10.822 1.00 85.50 293 THR A O 1
ATOM 2303 N N . THR A 1 294 ? -1.281 9.522 -8.832 1.00 81.88 294 THR A N 1
ATOM 2304 C CA . THR A 1 294 ? -2.676 9.961 -9.045 1.00 81.88 294 THR A CA 1
ATOM 2305 C C . THR A 1 294 ? -2.886 11.461 -9.279 1.00 81.88 294 THR A C 1
ATOM 2307 O O . THR A 1 294 ? -3.988 11.857 -9.648 1.00 81.88 294 THR A O 1
ATOM 2310 N N . ALA A 1 295 ? -1.864 12.297 -9.068 1.00 69.81 295 ALA A N 1
ATOM 2311 C CA . ALA A 1 295 ? -1.992 13.762 -9.002 1.00 69.81 295 ALA A CA 1
ATOM 2312 C C . ALA A 1 295 ? -2.466 14.432 -10.299 1.00 69.81 295 ALA A C 1
ATOM 2314 O O . ALA A 1 295 ? -3.149 15.447 -10.250 1.00 69.81 295 ALA A O 1
ATOM 2315 N N . GLU A 1 296 ? -2.070 13.864 -11.436 1.00 71.25 296 GLU A N 1
ATOM 2316 C CA . GLU A 1 296 ? -2.148 14.498 -12.760 1.00 71.25 296 GLU A CA 1
ATOM 2317 C C . GLU A 1 296 ? -2.854 13.598 -13.783 1.00 71.25 296 GLU A C 1
ATOM 2319 O O . GLU A 1 296 ? -2.901 13.896 -14.971 1.00 71.25 296 GLU A O 1
ATOM 2324 N N . SER A 1 297 ? -3.389 12.460 -13.340 1.00 80.94 297 SER A N 1
ATOM 2325 C CA . SER A 1 297 ? -3.960 11.456 -14.234 1.00 80.94 297 SER A CA 1
ATOM 2326 C C . SER A 1 297 ? -5.473 11.603 -14.328 1.00 80.94 297 SER A C 1
ATOM 2328 O O . SER A 1 297 ? -6.171 11.695 -13.313 1.00 80.94 297 SER A O 1
ATOM 2330 N N . SER A 1 298 ? -5.989 11.580 -15.559 1.00 89.94 298 SER A N 1
ATOM 2331 C CA . SER A 1 298 ? -7.424 11.458 -15.806 1.00 89.94 298 SER A CA 1
ATOM 2332 C C . SER A 1 298 ? -7.945 10.121 -15.263 1.00 89.94 298 SER A C 1
ATOM 2334 O O . SER A 1 298 ? -7.191 9.162 -15.075 1.00 89.94 298 SER A O 1
ATOM 2336 N N . THR A 1 299 ? -9.253 10.027 -15.018 1.00 90.69 299 THR A N 1
ATOM 2337 C CA . THR A 1 299 ? -9.884 8.774 -14.565 1.00 90.69 299 THR A CA 1
ATOM 2338 C C . THR A 1 299 ? -9.609 7.622 -15.534 1.00 90.69 299 THR A C 1
ATOM 2340 O O . THR A 1 299 ? -9.349 6.503 -15.100 1.00 90.69 299 THR A O 1
ATOM 2343 N N . GLU A 1 300 ? -9.622 7.898 -16.838 1.00 91.31 300 GLU A N 1
ATOM 2344 C CA . GLU A 1 300 ? -9.315 6.922 -17.887 1.00 91.31 300 GLU A CA 1
ATOM 2345 C C . GLU A 1 300 ? -7.862 6.458 -17.812 1.00 91.31 300 GLU A C 1
ATOM 2347 O O . GLU A 1 300 ? -7.589 5.263 -17.889 1.00 91.31 300 GLU A O 1
ATOM 2352 N N . GLN A 1 301 ? -6.932 7.381 -17.571 1.00 90.56 301 GLN A N 1
ATOM 2353 C CA . GLN A 1 301 ? -5.521 7.043 -17.460 1.00 90.56 301 GLN A CA 1
ATOM 2354 C C . GLN A 1 301 ? -5.217 6.230 -16.200 1.00 90.56 301 GLN A C 1
ATOM 2356 O O . GLN A 1 301 ? -4.450 5.276 -16.268 1.00 90.56 301 GLN A O 1
ATOM 2361 N N . LEU A 1 302 ? -5.884 6.524 -15.077 1.00 92.06 302 LEU A N 1
ATOM 2362 C CA . LEU A 1 302 ? -5.799 5.699 -13.867 1.00 92.06 302 LEU A CA 1
ATOM 2363 C C . LEU A 1 302 ? -6.320 4.278 -14.099 1.00 92.06 302 LEU A C 1
ATOM 2365 O O . LEU A 1 302 ? -5.713 3.323 -13.615 1.00 92.06 302 LEU A O 1
ATOM 2369 N N . LYS A 1 303 ? -7.427 4.132 -14.837 1.00 94.62 303 LYS A N 1
ATOM 2370 C CA . LYS A 1 303 ? -7.953 2.816 -15.221 1.00 94.62 303 LYS A CA 1
ATOM 2371 C C . LYS A 1 303 ? -6.973 2.074 -16.122 1.00 94.62 303 LYS A C 1
ATOM 2373 O O . LYS A 1 303 ? -6.681 0.918 -15.842 1.00 94.62 303 LYS A O 1
ATOM 2378 N N . ALA A 1 304 ? -6.430 2.739 -17.142 1.00 93.38 304 ALA A N 1
ATOM 2379 C CA . ALA A 1 304 ? -5.441 2.160 -18.046 1.00 93.38 304 ALA A CA 1
ATOM 2380 C C . ALA A 1 304 ? -4.180 1.708 -17.294 1.00 93.38 304 ALA A C 1
ATOM 2382 O O . ALA A 1 304 ? -3.711 0.589 -17.483 1.00 93.38 304 ALA A O 1
ATOM 2383 N N . ASP A 1 305 ? -3.676 2.536 -16.376 1.00 92.38 305 ASP A N 1
ATOM 2384 C CA . ASP A 1 305 ? -2.498 2.215 -15.574 1.00 92.38 305 ASP A CA 1
ATOM 2385 C C . ASP A 1 305 ? -2.704 1.012 -14.660 1.00 92.38 305 ASP A C 1
ATOM 2387 O O . ASP A 1 305 ? -1.806 0.171 -14.529 1.00 92.38 305 ASP A O 1
ATOM 2391 N N . LEU A 1 306 ? -3.872 0.953 -14.016 1.00 94.50 306 LEU A N 1
ATOM 2392 C CA . LEU A 1 306 ? -4.255 -0.153 -13.152 1.00 94.50 306 LEU A CA 1
ATOM 2393 C C . LEU A 1 306 ? -4.499 -1.428 -13.966 1.00 94.50 306 LEU A C 1
ATOM 2395 O O . LEU A 1 306 ? -4.088 -2.500 -13.534 1.00 94.50 306 LEU A O 1
ATOM 2399 N N . GLN A 1 307 ? -5.109 -1.320 -15.148 1.00 95.00 307 GLN A N 1
ATOM 2400 C CA . GLN A 1 307 ? -5.305 -2.448 -16.056 1.00 95.00 307 GLN A CA 1
ATOM 2401 C C . GLN A 1 307 ? -3.964 -3.025 -16.505 1.00 95.00 307 GLN A C 1
ATOM 2403 O O . GLN A 1 307 ? -3.756 -4.224 -16.372 1.00 95.00 307 GLN A O 1
ATOM 2408 N N . GLU A 1 308 ? -3.019 -2.181 -16.923 1.00 92.81 308 GLU A N 1
ATOM 2409 C CA . GLU A 1 308 ? -1.679 -2.619 -17.325 1.00 92.81 308 GLU A CA 1
ATOM 2410 C C . GLU A 1 308 ? -0.950 -3.338 -16.174 1.00 92.81 308 GLU A C 1
ATOM 2412 O O . GLU A 1 308 ? -0.309 -4.368 -16.381 1.00 92.81 308 GLU A O 1
ATOM 2417 N N . TRP A 1 309 ? -1.087 -2.839 -14.938 1.00 93.94 309 TRP A N 1
ATOM 2418 C CA . TRP A 1 309 ? -0.557 -3.516 -13.748 1.00 93.94 309 TRP A CA 1
ATOM 2419 C C . TRP A 1 309 ? -1.149 -4.923 -13.571 1.00 93.94 309 TRP A C 1
ATOM 2421 O O . TRP A 1 309 ? -0.410 -5.885 -13.346 1.00 93.94 309 TRP A O 1
ATOM 2431 N N . LEU A 1 310 ? -2.476 -5.055 -13.677 1.00 94.69 310 LEU A N 1
ATOM 2432 C CA . LEU A 1 310 ? -3.159 -6.344 -13.543 1.00 94.69 310 LEU A CA 1
ATOM 2433 C C . LEU A 1 310 ? -2.813 -7.295 -14.691 1.00 94.69 310 LEU A C 1
ATOM 2435 O O . LEU A 1 310 ? -2.623 -8.488 -14.453 1.00 94.69 310 LEU A O 1
ATOM 2439 N N . ASP A 1 311 ? -2.686 -6.781 -15.912 1.00 94.00 311 ASP A N 1
ATOM 2440 C CA . ASP A 1 311 ? -2.360 -7.566 -17.099 1.00 94.00 311 ASP A CA 1
ATOM 2441 C C . ASP A 1 311 ? -0.994 -8.239 -16.961 1.00 94.00 311 ASP A C 1
ATOM 2443 O O . ASP A 1 311 ? -0.874 -9.424 -17.274 1.00 94.00 311 ASP A O 1
ATOM 2447 N N . ILE A 1 312 ? 0.006 -7.543 -16.405 1.00 92.12 312 ILE A N 1
ATOM 2448 C CA . ILE A 1 312 ? 1.316 -8.137 -16.091 1.00 92.12 312 ILE A CA 1
ATOM 2449 C C . ILE A 1 312 ? 1.149 -9.316 -15.123 1.00 92.12 312 ILE A C 1
ATOM 2451 O O . ILE A 1 312 ? 1.710 -10.388 -15.355 1.00 92.12 312 ILE A O 1
ATOM 2455 N N . GLY A 1 313 ? 0.342 -9.160 -14.069 1.00 90.44 313 GLY A N 1
ATOM 2456 C CA . GLY A 1 313 ? 0.077 -10.228 -13.099 1.00 90.44 313 GLY A CA 1
ATOM 2457 C C . GLY A 1 313 ? -0.682 -11.422 -13.694 1.00 90.44 313 GLY A C 1
ATOM 2458 O O . GLY A 1 313 ? -0.367 -12.580 -13.407 1.00 90.44 313 GLY A O 1
ATOM 2459 N N . VAL A 1 314 ? -1.666 -11.166 -14.560 1.00 92.31 314 VAL A N 1
ATOM 2460 C CA . VAL A 1 314 ? -2.434 -12.210 -15.255 1.00 92.31 314 VAL A CA 1
ATOM 2461 C C . VAL A 1 314 ? -1.554 -12.959 -16.255 1.00 92.31 314 VAL A C 1
ATOM 2463 O O . VAL A 1 314 ? -1.607 -14.189 -16.310 1.00 92.31 314 VAL A O 1
ATOM 2466 N N . GLN A 1 315 ? -0.740 -12.244 -17.031 1.00 91.62 315 GLN A N 1
ATOM 2467 C CA . GLN A 1 315 ? 0.206 -12.830 -17.980 1.00 91.62 315 GLN A CA 1
ATOM 2468 C C . GLN A 1 315 ? 1.266 -13.671 -17.258 1.00 91.62 315 GLN A C 1
ATOM 2470 O O . GLN A 1 315 ? 1.477 -14.819 -17.643 1.00 91.62 315 GLN A O 1
ATOM 2475 N N . ALA A 1 316 ? 1.823 -13.175 -16.149 1.00 89.12 316 ALA A N 1
ATOM 2476 C CA . ALA A 1 316 ? 2.758 -13.925 -15.309 1.00 89.12 316 ALA A CA 1
ATOM 2477 C C . ALA A 1 316 ? 2.176 -15.280 -14.875 1.00 89.12 316 ALA A C 1
ATOM 2479 O O . ALA A 1 316 ? 2.804 -16.327 -15.035 1.00 89.12 316 ALA A O 1
ATOM 2480 N N . LYS A 1 317 ? 0.918 -15.279 -14.408 1.00 89.19 317 LYS A N 1
ATOM 2481 C CA . LYS A 1 317 ? 0.212 -16.504 -14.011 1.00 89.19 317 LYS A CA 1
ATOM 2482 C C . LYS A 1 317 ? -0.018 -17.459 -15.186 1.00 89.19 317 LYS A C 1
ATOM 2484 O O . LYS A 1 317 ? 0.111 -18.666 -15.003 1.00 89.19 317 LYS A O 1
ATOM 2489 N N . LYS A 1 318 ? -0.367 -16.944 -16.371 1.00 89.31 318 LYS A N 1
ATOM 2490 C CA . LYS A 1 318 ? -0.560 -17.756 -17.588 1.00 89.31 318 LYS A CA 1
ATOM 2491 C C . LYS A 1 318 ? 0.738 -18.427 -18.037 1.00 89.31 318 LYS A C 1
ATOM 2493 O O . LYS A 1 318 ? 0.705 -19.583 -18.441 1.00 89.31 318 LYS A O 1
ATOM 2498 N N . GLU A 1 319 ? 1.861 -17.724 -17.936 1.00 87.75 319 GLU A N 1
ATOM 2499 C CA . GLU A 1 319 ? 3.185 -18.255 -18.279 1.00 87.75 319 GLU A CA 1
ATOM 2500 C C . GLU A 1 319 ? 3.798 -19.135 -17.176 1.00 87.75 319 GLU A C 1
ATOM 2502 O O . GLU A 1 319 ? 4.860 -19.719 -17.382 1.00 87.75 319 GLU A O 1
ATOM 2507 N N . GLY A 1 320 ? 3.148 -19.243 -16.010 1.00 88.25 320 GLY A N 1
ATOM 2508 C CA . GLY A 1 320 ? 3.657 -20.003 -14.866 1.00 88.25 320 GLY A CA 1
ATOM 2509 C C . GLY A 1 320 ? 4.900 -19.383 -14.224 1.00 88.25 320 GLY A C 1
ATOM 2510 O O . GLY A 1 320 ? 5.677 -20.094 -13.592 1.00 88.25 320 GLY A O 1
ATOM 2511 N N . VAL A 1 321 ? 5.105 -18.075 -14.400 1.00 89.00 321 VAL A N 1
ATOM 2512 C CA . VAL A 1 321 ? 6.263 -17.342 -13.882 1.00 89.00 321 VAL A CA 1
ATOM 2513 C C . VAL A 1 321 ? 5.852 -16.536 -12.651 1.00 89.00 321 VAL A C 1
ATOM 2515 O O . VAL A 1 321 ? 4.881 -15.781 -12.680 1.00 89.00 321 VAL A O 1
ATOM 2518 N N . GLU A 1 322 ? 6.600 -16.674 -11.557 1.00 86.50 322 GLU A N 1
ATOM 2519 C CA . GLU A 1 322 ? 6.414 -15.845 -10.367 1.00 86.50 322 GLU A CA 1
ATOM 2520 C C . GLU A 1 322 ? 7.237 -14.561 -10.501 1.00 86.50 322 GLU A C 1
ATOM 2522 O O . GLU A 1 322 ? 8.466 -14.582 -10.475 1.00 86.50 322 GLU A O 1
ATOM 2527 N N . VAL A 1 323 ? 6.555 -13.426 -10.667 1.00 88.50 323 VAL A N 1
ATOM 2528 C CA . VAL A 1 323 ? 7.215 -12.119 -10.745 1.00 88.50 323 VAL A CA 1
ATOM 2529 C C . VAL A 1 323 ? 7.487 -11.605 -9.324 1.00 88.50 323 VAL A C 1
ATOM 2531 O O . VAL A 1 323 ? 6.532 -11.446 -8.555 1.00 88.50 323 VAL A O 1
ATOM 2534 N N . PRO A 1 324 ? 8.752 -11.300 -8.966 1.00 89.56 324 PRO A N 1
ATOM 2535 C CA 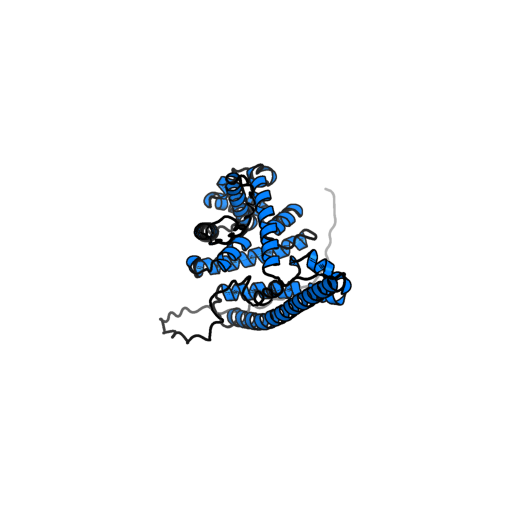. PRO A 1 324 ? 9.083 -10.727 -7.665 1.00 89.56 324 PRO A CA 1
ATOM 2536 C C . PRO A 1 324 ? 8.355 -9.402 -7.417 1.00 89.56 324 PRO A C 1
ATOM 2538 O O . PRO A 1 324 ? 8.229 -8.565 -8.314 1.00 89.56 324 PRO A O 1
ATOM 2541 N N . GLU A 1 325 ? 7.933 -9.151 -6.178 1.00 87.44 325 GLU A N 1
ATOM 2542 C CA . GLU A 1 325 ? 7.159 -7.949 -5.849 1.00 87.44 325 GLU A CA 1
ATOM 2543 C C . GLU A 1 325 ? 7.978 -6.666 -6.023 1.00 87.44 325 GLU A C 1
ATOM 2545 O O . GLU A 1 325 ? 7.444 -5.632 -6.423 1.00 87.44 325 GLU A O 1
ATOM 2550 N N . GLY A 1 326 ? 9.287 -6.731 -5.759 1.00 89.19 326 GLY A N 1
ATOM 2551 C CA . GLY A 1 326 ? 10.191 -5.606 -5.990 1.00 89.19 326 GLY A CA 1
ATOM 2552 C C . GLY A 1 326 ? 10.302 -5.240 -7.469 1.00 89.19 326 GLY A C 1
ATOM 2553 O O . GLY A 1 326 ? 10.422 -4.060 -7.788 1.00 89.19 326 GLY A O 1
ATOM 2554 N N . LEU A 1 327 ? 10.188 -6.222 -8.371 1.00 89.56 327 LEU A N 1
ATOM 2555 C CA . LEU A 1 327 ? 10.210 -5.978 -9.810 1.00 89.56 327 LEU A CA 1
ATOM 2556 C C . LEU A 1 327 ? 8.918 -5.286 -10.265 1.00 89.56 327 LEU A C 1
ATOM 2558 O O . LEU A 1 327 ? 8.990 -4.310 -11.001 1.00 89.56 327 LEU A O 1
ATOM 2562 N N . MET A 1 328 ? 7.757 -5.709 -9.754 1.00 91.19 328 MET A N 1
ATOM 2563 C CA . MET A 1 328 ? 6.481 -5.017 -9.996 1.00 91.19 328 MET A CA 1
ATOM 2564 C C . MET A 1 328 ? 6.503 -3.569 -9.490 1.00 91.19 328 MET A C 1
ATOM 2566 O O . MET A 1 328 ? 6.087 -2.652 -10.186 1.00 91.19 328 MET A O 1
ATOM 2570 N N . LEU A 1 329 ? 7.036 -3.320 -8.293 1.00 91.69 329 LEU A N 1
ATOM 2571 C CA . LEU A 1 329 ? 7.176 -1.948 -7.794 1.00 91.69 329 LEU A CA 1
ATOM 2572 C C . LEU A 1 329 ? 8.136 -1.109 -8.644 1.00 91.69 329 LEU A C 1
ATOM 2574 O O . LEU A 1 329 ? 7.913 0.088 -8.831 1.00 91.69 329 LEU A O 1
ATOM 2578 N N . LEU A 1 330 ? 9.197 -1.728 -9.164 1.00 90.44 330 LEU A N 1
ATOM 2579 C CA . LEU A 1 330 ? 10.144 -1.053 -10.039 1.00 90.44 330 LEU A CA 1
ATOM 2580 C C . LEU A 1 330 ? 9.476 -0.601 -11.340 1.00 90.44 330 LEU A C 1
ATOM 2582 O O . LEU A 1 330 ? 9.727 0.521 -11.772 1.00 90.44 330 LEU A O 1
ATOM 2586 N N . THR A 1 331 ? 8.606 -1.419 -11.941 1.00 91.62 331 THR A N 1
ATOM 2587 C CA . THR A 1 331 ? 7.893 -1.028 -13.170 1.00 91.62 331 THR A CA 1
ATOM 2588 C C . THR A 1 331 ? 7.023 0.204 -12.942 1.00 91.62 331 THR A C 1
ATOM 2590 O O . THR A 1 331 ? 7.072 1.144 -13.736 1.00 91.62 331 THR A O 1
ATOM 2593 N N . ALA A 1 332 ? 6.312 0.266 -11.811 1.00 91.69 332 ALA A N 1
ATOM 2594 C CA . ALA A 1 332 ? 5.548 1.448 -11.421 1.00 91.69 332 ALA A CA 1
ATOM 2595 C C . ALA A 1 332 ? 6.454 2.671 -11.199 1.00 91.69 332 ALA A C 1
ATOM 2597 O O . ALA A 1 332 ? 6.142 3.764 -11.673 1.00 91.69 332 ALA A O 1
ATOM 2598 N N . ALA A 1 333 ? 7.597 2.509 -10.526 1.00 91.88 333 ALA A N 1
ATOM 2599 C CA . ALA A 1 333 ? 8.541 3.603 -10.298 1.00 91.88 333 ALA A CA 1
ATOM 2600 C C . ALA A 1 333 ? 9.146 4.141 -11.608 1.00 91.88 333 ALA A C 1
ATOM 2602 O O . ALA A 1 333 ? 9.217 5.355 -11.800 1.00 91.88 333 ALA A O 1
ATOM 2603 N N . VAL A 1 334 ? 9.522 3.251 -12.530 1.00 91.44 334 VAL A N 1
ATOM 2604 C CA . VAL A 1 334 ? 10.031 3.604 -13.863 1.00 91.44 334 VAL A CA 1
ATOM 2605 C C . VAL A 1 334 ? 8.962 4.317 -14.684 1.00 91.44 334 VAL A C 1
ATOM 2607 O O . VAL A 1 334 ? 9.253 5.345 -15.290 1.00 91.44 334 VAL A O 1
ATOM 2610 N N . ARG A 1 335 ? 7.710 3.840 -14.657 1.00 90.38 335 ARG A N 1
ATOM 2611 C CA . ARG A 1 335 ? 6.588 4.506 -15.336 1.00 90.38 335 ARG A CA 1
ATOM 2612 C C . ARG A 1 335 ? 6.420 5.946 -14.852 1.00 90.38 335 ARG A C 1
ATOM 2614 O O . ARG A 1 335 ? 6.267 6.853 -15.668 1.00 90.38 335 ARG A O 1
ATOM 2621 N N . VAL A 1 336 ? 6.486 6.165 -13.537 1.00 89.38 336 VAL A N 1
ATOM 2622 C CA . VAL A 1 336 ? 6.434 7.512 -12.946 1.00 89.38 336 VAL A CA 1
ATOM 2623 C C . VAL A 1 336 ? 7.633 8.356 -13.382 1.00 89.38 336 VAL A C 1
ATOM 2625 O O . VAL A 1 336 ? 7.449 9.522 -13.716 1.00 89.38 336 VAL A O 1
ATOM 2628 N N . GLY A 1 337 ? 8.838 7.784 -13.424 1.00 88.12 337 GLY A N 1
ATOM 2629 C CA . GLY A 1 337 ? 10.044 8.477 -13.886 1.00 88.12 337 GLY A CA 1
ATOM 2630 C C . GLY A 1 337 ? 9.970 8.922 -15.346 1.00 88.12 337 GLY A C 1
ATOM 2631 O O . GLY A 1 337 ? 10.250 10.079 -15.646 1.00 88.12 337 GLY A O 1
ATOM 2632 N N . LEU A 1 338 ? 9.538 8.032 -16.243 1.00 87.69 338 LEU A N 1
ATOM 2633 C CA . LEU A 1 338 ? 9.420 8.313 -17.677 1.00 87.69 338 LEU A CA 1
ATOM 2634 C C . LEU A 1 338 ? 8.348 9.371 -17.967 1.00 87.69 338 LEU A C 1
ATOM 2636 O O . LEU A 1 338 ? 8.564 10.264 -18.781 1.00 87.69 338 LEU A O 1
ATOM 2640 N N . ARG A 1 339 ? 7.219 9.329 -17.248 1.00 84.88 339 ARG A N 1
ATOM 2641 C CA . ARG A 1 339 ? 6.173 10.360 -17.348 1.00 84.88 339 ARG A CA 1
ATOM 2642 C C . ARG A 1 339 ? 6.606 11.691 -16.737 1.00 84.88 339 ARG A C 1
ATOM 2644 O O . ARG A 1 339 ? 6.396 12.738 -17.334 1.00 84.88 339 ARG A O 1
ATOM 2651 N N . GLY A 1 340 ? 7.263 11.652 -15.579 1.00 69.38 340 GLY A N 1
ATOM 2652 C CA . GLY A 1 340 ? 7.778 12.836 -14.888 1.00 69.38 340 GLY A CA 1
ATOM 2653 C C . GLY A 1 340 ? 8.968 13.508 -15.581 1.00 69.38 340 GLY A C 1
ATOM 2654 O O . GLY A 1 340 ? 9.334 14.614 -15.193 1.00 69.38 340 GLY A O 1
ATOM 2655 N N . GLY A 1 341 ? 9.580 12.858 -16.577 1.00 57.53 341 GLY A N 1
ATOM 2656 C CA . GLY A 1 341 ? 10.541 13.471 -17.498 1.00 57.53 341 GLY A CA 1
ATOM 2657 C C . GLY A 1 341 ? 9.881 14.264 -18.634 1.00 57.53 341 GLY A C 1
ATOM 2658 O O . GLY A 1 341 ? 10.511 15.163 -19.176 1.00 57.53 341 GLY A O 1
ATOM 2659 N N . MET A 1 342 ? 8.614 13.975 -18.965 1.00 49.62 342 MET A N 1
ATOM 2660 C CA . MET A 1 342 ? 7.820 14.756 -19.928 1.00 49.62 342 MET A CA 1
ATOM 2661 C C . MET A 1 342 ? 7.089 15.940 -19.277 1.00 49.62 342 MET A C 1
ATOM 2663 O O . MET A 1 342 ? 6.707 16.878 -19.970 1.00 49.62 342 MET A O 1
ATOM 2667 N N . ALA A 1 343 ? 6.915 15.911 -17.953 1.00 48.25 343 ALA A N 1
ATOM 2668 C CA . ALA A 1 343 ? 6.354 16.997 -17.157 1.00 48.25 343 ALA A CA 1
ATOM 2669 C C . ALA A 1 343 ? 7.474 17.742 -16.403 1.00 48.25 343 ALA A C 1
ATOM 2671 O O . ALA A 1 343 ? 7.739 17.501 -15.222 1.00 48.25 343 ALA A O 1
ATOM 2672 N N . GLU A 1 344 ? 8.164 18.651 -17.095 1.00 37.09 344 GLU A N 1
ATOM 2673 C CA . GLU A 1 344 ? 8.822 19.783 -16.426 1.00 37.09 344 GLU A CA 1
ATOM 2674 C C . GLU A 1 344 ? 7.767 20.561 -15.612 1.00 37.09 344 GLU A C 1
ATOM 2676 O O . GLU A 1 344 ? 6.596 20.603 -16.003 1.00 37.09 344 GLU A O 1
ATOM 2681 N N . PRO A 1 345 ? 8.133 21.140 -14.456 1.00 40.88 345 PRO A N 1
ATOM 2682 C CA . PRO A 1 345 ? 7.164 21.723 -13.544 1.00 40.88 345 PRO A CA 1
ATOM 2683 C C . PRO A 1 345 ? 6.495 22.932 -14.202 1.00 40.88 345 PRO A C 1
ATOM 2685 O O . PRO A 1 345 ? 7.113 23.986 -14.359 1.00 40.88 345 PRO A O 1
ATOM 2688 N N . VAL A 1 346 ? 5.203 22.815 -14.518 1.00 37.78 346 VAL A N 1
ATOM 2689 C CA . VAL A 1 346 ? 4.345 23.996 -14.609 1.00 37.78 346 VAL A CA 1
ATOM 2690 C C . VAL A 1 346 ? 4.412 24.637 -13.230 1.00 37.78 346 VAL A C 1
ATOM 2692 O O . VAL A 1 346 ? 3.883 24.107 -12.254 1.00 37.78 346 VAL A O 1
ATOM 2695 N N . LYS A 1 347 ? 5.169 25.734 -13.135 1.00 34.44 347 LYS A N 1
ATOM 2696 C CA . LYS A 1 347 ? 5.132 26.632 -11.988 1.00 34.44 347 LYS A CA 1
ATOM 2697 C C . LYS A 1 347 ? 3.659 26.928 -11.735 1.00 34.44 347 LYS A C 1
ATOM 2699 O O . LYS A 1 347 ? 2.979 27.428 -12.627 1.00 34.44 347 LYS A O 1
ATOM 2704 N N . GLU A 1 348 ? 3.176 26.588 -10.547 1.00 39.50 348 GLU A N 1
ATOM 2705 C CA . GLU A 1 348 ? 1.925 27.124 -10.027 1.00 39.50 348 GLU A CA 1
ATOM 2706 C C . GLU A 1 348 ? 2.083 28.652 -9.962 1.00 39.50 348 GLU A C 1
ATOM 2708 O O . GLU A 1 348 ? 2.537 29.209 -8.963 1.00 39.50 348 GLU A O 1
ATOM 2713 N N . GLU A 1 349 ? 1.762 29.345 -11.056 1.00 32.56 349 GLU A N 1
ATOM 2714 C CA . GLU A 1 349 ? 1.367 30.744 -11.006 1.00 32.56 349 GLU A CA 1
ATOM 2715 C C . GLU A 1 349 ? 0.027 30.773 -10.279 1.00 32.56 349 GLU A C 1
ATOM 2717 O O . GLU A 1 349 ? -1.044 30.546 -10.838 1.00 32.56 349 GLU A O 1
ATOM 2722 N N . VAL A 1 350 ? 0.115 30.985 -8.969 1.00 37.22 350 VAL A N 1
ATOM 2723 C CA . VAL A 1 350 ? -1.014 31.339 -8.120 1.00 37.22 350 VAL A CA 1
ATOM 2724 C C . VAL A 1 350 ? -1.493 32.720 -8.572 1.00 37.22 350 VAL A C 1
ATOM 2726 O O . VAL A 1 350 ? -1.093 33.743 -8.019 1.00 37.22 350 VAL A O 1
ATOM 2729 N N . SER A 1 351 ? -2.345 32.756 -9.596 1.00 33.75 351 SER A N 1
ATOM 2730 C CA . SER A 1 351 ? -3.141 33.931 -9.930 1.00 33.75 351 SER A CA 1
ATOM 2731 C C . SER A 1 351 ? -4.070 34.216 -8.749 1.00 33.75 351 SER A C 1
ATOM 2733 O O . SER A 1 351 ? -5.019 33.469 -8.500 1.00 33.75 351 SER A O 1
ATOM 2735 N N . HIS A 1 352 ? -3.761 35.261 -7.984 1.00 30.00 352 HIS A N 1
ATOM 2736 C CA . HIS A 1 352 ? -4.689 35.835 -7.014 1.00 30.00 352 HIS A CA 1
ATOM 2737 C C . HIS A 1 352 ? -5.906 36.391 -7.769 1.00 30.00 352 HIS A C 1
ATOM 2739 O O . HIS A 1 352 ? -5.714 37.183 -8.693 1.00 30.00 352 HIS A O 1
ATOM 2745 N N . PRO A 1 353 ? -7.146 36.019 -7.412 1.00 35.22 353 PRO A N 1
ATOM 2746 C CA . PRO A 1 353 ? -8.311 36.776 -7.829 1.00 35.22 353 PRO A CA 1
ATOM 2747 C C . PRO A 1 353 ? -8.449 37.980 -6.887 1.00 35.22 353 PRO A C 1
ATOM 2749 O O . PRO A 1 353 ? -8.791 37.807 -5.719 1.00 35.22 353 PRO A O 1
ATOM 2752 N N . GLU A 1 354 ? -8.164 39.193 -7.368 1.00 31.55 354 GLU A N 1
ATOM 2753 C CA . GLU A 1 354 ? -8.690 40.392 -6.708 1.00 31.55 354 GLU A CA 1
ATOM 2754 C C . GLU A 1 354 ? -10.168 40.547 -7.080 1.00 31.55 354 GLU A C 1
ATOM 2756 O O . GLU A 1 354 ? -10.542 40.643 -8.251 1.00 31.55 354 GLU A O 1
ATOM 2761 N N . GLU A 1 355 ? -11.002 40.494 -6.043 1.00 33.47 355 GLU A N 1
ATOM 2762 C CA . GLU A 1 355 ? -12.425 40.800 -6.066 1.00 33.47 355 GLU A CA 1
ATOM 2763 C C . GLU A 1 355 ? -12.678 42.257 -6.466 1.00 33.47 355 GLU A C 1
ATOM 2765 O O . GLU A 1 355 ? -11.923 43.171 -6.138 1.00 33.47 355 GLU A O 1
ATOM 2770 N N . GLY A 1 356 ? -13.786 42.449 -7.181 1.00 33.94 356 GLY A N 1
ATOM 2771 C CA . GLY A 1 356 ? -14.208 43.718 -7.746 1.00 33.94 356 GLY A CA 1
ATOM 2772 C C . GLY A 1 356 ? -14.457 44.825 -6.725 1.00 33.94 356 GLY A C 1
ATOM 2773 O O . GLY A 1 356 ? -15.010 44.622 -5.644 1.00 33.94 356 GLY A O 1
ATOM 2774 N N . GLN A 1 357 ? -14.119 46.040 -7.149 1.00 33.97 357 GLN A N 1
ATOM 2775 C CA . GLN A 1 357 ? -14.476 47.274 -6.473 1.00 33.97 357 GLN A CA 1
ATOM 2776 C C . GLN A 1 357 ? -15.773 47.835 -7.078 1.00 33.97 357 GLN A C 1
ATOM 2778 O O . GLN A 1 357 ? -15.816 48.256 -8.228 1.00 33.97 357 GLN A O 1
ATOM 2783 N N . VAL A 1 358 ? -16.832 47.743 -6.270 1.00 36.84 358 VAL A N 1
ATOM 2784 C CA . VAL A 1 358 ? -17.802 48.799 -5.928 1.00 36.84 358 VAL A CA 1
ATOM 2785 C C . VAL A 1 358 ? -18.389 49.632 -7.080 1.00 36.84 358 VAL A C 1
ATOM 2787 O O . VAL A 1 358 ? -17.753 50.519 -7.639 1.00 36.84 358 VAL A O 1
ATOM 2790 N N . ALA A 1 359 ? -19.683 49.411 -7.325 1.00 38.62 359 ALA A N 1
ATOM 2791 C CA . ALA A 1 359 ? -20.560 50.329 -8.040 1.00 38.62 359 ALA A CA 1
ATOM 2792 C C . ALA A 1 359 ? -20.754 51.640 -7.252 1.00 38.62 359 ALA A C 1
ATOM 2794 O O . ALA A 1 359 ? -21.167 51.609 -6.090 1.00 38.62 359 ALA A O 1
ATOM 2795 N N . GLU A 1 360 ? -20.505 52.779 -7.901 1.00 38.88 360 GLU A N 1
ATOM 2796 C CA . GLU A 1 360 ? -20.926 54.104 -7.432 1.00 38.88 360 GLU A CA 1
ATOM 2797 C C . GLU A 1 360 ? -22.377 54.425 -7.853 1.00 38.88 360 GLU A C 1
ATOM 2799 O O . GLU A 1 360 ? -22.852 53.939 -8.886 1.00 38.88 360 GLU A O 1
ATOM 2804 N N . PRO A 1 361 ? -23.105 55.233 -7.057 1.00 45.81 361 PRO A N 1
ATOM 2805 C CA . PRO A 1 361 ? -24.524 55.503 -7.247 1.00 45.81 361 PRO A CA 1
ATOM 2806 C C . PRO A 1 361 ? -24.804 56.611 -8.272 1.00 45.81 361 PRO A C 1
ATOM 2808 O O . PRO A 1 361 ? -24.122 57.630 -8.348 1.00 45.81 361 PRO A O 1
ATOM 2811 N N . ILE A 1 362 ? -25.899 56.426 -9.009 1.00 39.06 362 ILE A N 1
ATOM 2812 C CA . ILE A 1 362 ? -26.485 57.395 -9.937 1.00 39.06 362 ILE A CA 1
ATOM 2813 C C . ILE A 1 362 ? -27.076 58.559 -9.130 1.00 39.06 362 ILE A C 1
ATOM 2815 O O . ILE A 1 362 ? -28.077 58.393 -8.431 1.00 39.06 362 ILE A O 1
ATOM 2819 N N . ALA A 1 363 ? -26.477 59.743 -9.253 1.00 41.38 363 ALA A N 1
ATOM 2820 C CA . ALA A 1 363 ? -27.088 61.001 -8.844 1.00 41.38 363 ALA A CA 1
ATOM 2821 C C . ALA A 1 363 ? -27.937 61.561 -9.996 1.00 41.38 363 ALA A C 1
ATOM 2823 O O . ALA A 1 363 ? -27.439 61.812 -11.093 1.00 41.38 363 ALA A O 1
ATOM 2824 N N . ALA A 1 364 ? -29.224 61.770 -9.729 1.00 40.62 364 ALA A N 1
ATOM 2825 C CA . ALA A 1 364 ? -30.097 62.630 -10.515 1.00 40.62 364 ALA A CA 1
ATOM 2826 C C . ALA A 1 364 ? -29.883 64.095 -10.101 1.00 40.62 364 ALA A C 1
ATOM 2828 O O . ALA A 1 364 ? -29.841 64.364 -8.902 1.00 40.62 364 ALA A O 1
ATOM 2829 N N . THR A 1 365 ? -29.777 65.018 -11.066 1.00 44.81 365 THR A N 1
ATOM 2830 C CA . THR A 1 365 ? -30.407 66.363 -11.098 1.00 44.81 365 THR A CA 1
ATOM 2831 C C . THR A 1 365 ? -29.954 67.102 -12.363 1.00 44.81 365 THR A C 1
ATOM 2833 O O . THR A 1 365 ? -28.807 67.540 -12.433 1.00 44.81 365 THR A O 1
ATOM 2836 N N . ALA A 1 366 ? -30.861 67.226 -13.335 1.00 40.31 366 ALA A N 1
ATOM 2837 C CA . ALA A 1 366 ? -31.235 68.449 -14.064 1.00 40.31 366 ALA A CA 1
ATOM 2838 C C . ALA A 1 366 ? -32.228 68.073 -15.171 1.00 40.31 366 ALA A C 1
ATOM 2840 O O . ALA A 1 366 ? -31.839 67.279 -16.057 1.00 40.31 366 ALA A O 1
#